Protein AF-0000000065873513 (afdb_homodimer)

Radius of gyration: 21.03 Å; Cα contacts (8 Å, |Δi|>4): 423; chains: 2; bounding box: 32×59×44 Å

Secondary structure (DSSP, 8-state):
--HHHHHHHHHHHHHH---TT-GGGS--EEEEEEE-TTSTT-SEEEEEEEEPPEEEEEEE-TTSSS-EEEEEEE--EEEEEEE--SS-S--HHHHHHHHHHHHHHH-/--HHHHHHHHHHHHHH---TT-GGGSS-EEEEEEE-TTSTT-SEEEEEEEEPPEEEEEEE-TTSSS-EEEEEEE--EEEEEEE--SS-S--HHHHHHHHHHHHHHH-

Structure (mmCIF, N/CA/C/O backbone):
data_AF-0000000065873513-model_v1
#
loop_
_entity.id
_entity.type
_entity.pdbx_description
1 polymer 'Early E3A 12.5 kDa protein'
#
loop_
_atom_site.group_PDB
_atom_site.id
_atom_site.type_symbol
_atom_site.label_atom_id
_atom_site.label_alt_id
_atom_site.label_comp_id
_atom_site.label_asym_id
_atom_site.label_entity_id
_atom_site.label_seq_id
_atom_site.pdbx_PDB_ins_code
_atom_site.Cartn_x
_atom_site.Cartn_y
_atom_site.Cartn_z
_atom_site.occupancy
_atom_site.B_iso_or_equiv
_atom_site.auth_seq_id
_atom_site.auth_comp_id
_atom_site.auth_asym_id
_atom_site.auth_atom_id
_atom_site.pdbx_PDB_model_num
ATOM 1 N N . MET A 1 1 ? -4.727 -29.188 -2.807 1 49.41 1 MET A N 1
ATOM 2 C CA . MET A 1 1 ? -3.385 -29.203 -2.229 1 49.41 1 MET A CA 1
ATOM 3 C C . MET A 1 1 ? -3.443 -29.016 -0.715 1 49.41 1 MET A C 1
ATOM 5 O O . MET A 1 1 ? -4.266 -28.25 -0.211 1 49.41 1 MET A O 1
ATOM 9 N N . LEU A 1 2 ? -2.867 -29.875 -0.042 1 56.22 2 LEU A N 1
ATOM 10 C CA . LEU A 1 2 ? -2.904 -29.906 1.416 1 56.22 2 LEU A CA 1
ATOM 11 C C . LEU A 1 2 ? -2.174 -28.703 2.004 1 56.22 2 LEU A C 1
ATOM 13 O O . LEU A 1 2 ? -1.252 -28.172 1.385 1 56.22 2 LEU A O 1
ATOM 17 N N . SER A 1 3 ? -2.779 -28.016 2.912 1 62.91 3 SER A N 1
ATOM 18 C CA . SER A 1 3 ? -2.219 -26.969 3.76 1 62.91 3 SER A CA 1
ATOM 19 C C . SER A 1 3 ? -0.732 -27.203 4.012 1 62.91 3 SER A C 1
ATOM 21 O O . SER A 1 3 ? 0.062 -26.266 3.975 1 62.91 3 SER A O 1
ATOM 23 N N . GLY A 1 4 ? -0.371 -28.453 3.955 1 76.69 4 GLY A N 1
ATOM 24 C CA . GLY A 1 4 ? 1.004 -28.797 4.289 1 76.69 4 GLY A CA 1
ATOM 25 C C . GLY A 1 4 ? 1.983 -28.484 3.174 1 76.69 4 GLY A C 1
ATOM 26 O O . GLY A 1 4 ? 3.113 -28.062 3.432 1 76.69 4 GLY A O 1
ATOM 27 N N . GLU A 1 5 ? 1.555 -28.625 1.938 1 81.06 5 GLU A N 1
ATOM 28 C CA . GLU A 1 5 ? 2.453 -28.391 0.812 1 81.06 5 GLU A CA 1
ATOM 29 C C . GLU A 1 5 ? 2.75 -26.906 0.645 1 81.06 5 GLU A C 1
ATOM 31 O O . GLU A 1 5 ? 3.885 -26.516 0.355 1 81.06 5 GLU A O 1
ATOM 36 N N . ALA A 1 6 ? 1.767 -26.125 0.807 1 85.88 6 ALA A N 1
ATOM 37 C CA . ALA A 1 6 ? 1.966 -24.688 0.727 1 85.88 6 ALA A CA 1
ATOM 38 C C . ALA A 1 6 ? 2.967 -24.203 1.776 1 85.88 6 ALA A C 1
ATOM 40 O O . ALA A 1 6 ? 3.83 -23.375 1.487 1 85.88 6 ALA A O 1
ATOM 41 N N . GLU A 1 7 ? 2.846 -24.828 2.879 1 88.06 7 GLU A N 1
ATOM 42 C CA . GLU A 1 7 ? 3.746 -24.453 3.963 1 88.06 7 GLU A CA 1
ATOM 43 C C . GLU A 1 7 ? 5.18 -24.875 3.662 1 88.06 7 GLU A C 1
ATOM 45 O O . GLU A 1 7 ? 6.129 -24.156 3.977 1 88.06 7 GLU A O 1
ATOM 50 N N . GLN A 1 8 ? 5.273 -26.016 3.166 1 87.88 8 GLN A N 1
ATOM 51 C CA . GLN A 1 8 ? 6.605 -26.469 2.801 1 87.88 8 GLN A CA 1
ATOM 52 C C . GLN A 1 8 ? 7.246 -25.547 1.767 1 87.88 8 GLN A C 1
ATOM 54 O O . GLN A 1 8 ? 8.438 -25.266 1.844 1 87.88 8 GLN A O 1
ATOM 59 N N . LEU A 1 9 ? 6.539 -25.094 0.841 1 88.56 9 LEU A N 1
ATOM 60 C CA . LEU A 1 9 ? 7.035 -24.172 -0.179 1 88.56 9 LEU A CA 1
ATOM 61 C C . LEU A 1 9 ? 7.445 -22.844 0.441 1 88.56 9 LEU A C 1
ATOM 63 O O . LEU A 1 9 ? 8.469 -22.266 0.064 1 88.56 9 LEU A O 1
ATOM 67 N N . ARG A 1 10 ? 6.66 -22.406 1.336 1 91.81 10 ARG A N 1
ATOM 68 C CA . ARG A 1 10 ? 6.969 -21.172 2.057 1 91.81 10 ARG A CA 1
ATOM 69 C C . ARG A 1 10 ? 8.289 -21.297 2.807 1 91.81 10 ARG A C 1
ATOM 71 O O . ARG A 1 10 ? 9.125 -20.391 2.746 1 91.81 10 ARG A O 1
ATOM 78 N N . LEU A 1 11 ? 8.469 -22.453 3.416 1 91.75 11 LEU A N 1
ATOM 79 C CA . LEU A 1 11 ? 9.688 -22.688 4.184 1 91.75 11 LEU A CA 1
ATOM 80 C C . LEU A 1 11 ? 10.898 -22.781 3.264 1 91.75 11 LEU A C 1
ATOM 82 O O . LEU A 1 11 ? 11.969 -22.266 3.59 1 91.75 11 LEU A O 1
ATOM 86 N N . LYS A 1 12 ? 10.719 -23.438 2.246 1 92.19 12 LYS A N 1
ATOM 87 C CA . LYS A 1 12 ? 11.812 -23.547 1.28 1 92.19 12 LYS A CA 1
ATOM 88 C C . LYS A 1 12 ? 12.227 -22.172 0.771 1 92.19 12 LYS A C 1
ATOM 90 O O . LYS A 1 12 ? 13.414 -21.891 0.616 1 92.19 12 LYS A O 1
ATOM 95 N N . HIS A 1 13 ? 11.242 -21.344 0.451 1 94.25 13 HIS A N 1
ATOM 96 C CA . HIS A 1 13 ? 11.547 -19.984 0.043 1 94.25 13 HIS A CA 1
ATOM 97 C C . HIS A 1 13 ? 12.328 -19.234 1.129 1 94.25 13 HIS A C 1
ATOM 99 O O . HIS A 1 13 ? 13.312 -18.562 0.841 1 94.25 13 HIS A O 1
ATOM 105 N N . LEU A 1 14 ? 11.891 -19.375 2.33 1 94 14 LEU A N 1
ATOM 106 C CA . LEU A 1 14 ? 12.508 -18.688 3.461 1 94 14 LEU A CA 1
ATOM 107 C C . LEU A 1 14 ? 13.992 -19.031 3.547 1 94 14 LEU A C 1
ATOM 109 O O . LEU A 1 14 ? 14.812 -18.172 3.887 1 94 14 LEU A O 1
ATOM 113 N N . VAL A 1 15 ? 14.383 -20.188 3.238 1 93.56 15 VAL A N 1
ATOM 114 C CA . VAL A 1 15 ? 15.75 -20.672 3.365 1 93.56 15 VAL A CA 1
ATOM 115 C C . VAL A 1 15 ? 16.672 -19.875 2.434 1 93.56 15 VAL A C 1
ATOM 117 O O . VAL A 1 15 ? 17.797 -19.562 2.791 1 93.56 15 VAL A O 1
ATOM 120 N N . HIS A 1 16 ? 16.141 -19.438 1.322 1 94.31 16 HIS A N 1
ATOM 121 C CA . HIS A 1 16 ? 17.062 -18.875 0.349 1 94.31 16 HIS A CA 1
ATOM 122 C C . HIS A 1 16 ? 16.781 -17.391 0.134 1 94.31 16 HIS A C 1
ATOM 124 O O . HIS A 1 16 ? 17.562 -16.688 -0.523 1 94.31 16 HIS A O 1
ATOM 130 N N . CYS A 1 17 ? 15.742 -16.922 0.653 1 95.62 17 CYS A N 1
ATOM 131 C CA . CYS A 1 17 ? 15.375 -15.539 0.378 1 95.62 17 CYS A CA 1
ATOM 132 C C . CYS A 1 17 ? 16.266 -14.578 1.144 1 95.62 17 CYS A C 1
ATOM 134 O O . CYS A 1 17 ? 16.5 -14.758 2.34 1 95.62 17 CYS A O 1
ATOM 136 N N . ARG A 1 18 ? 16.703 -13.461 0.466 1 93.19 18 ARG A N 1
ATOM 137 C CA . ARG A 1 18 ? 17.578 -12.469 1.089 1 93.19 18 ARG A CA 1
ATOM 138 C C . ARG A 1 18 ? 16.906 -11.094 1.132 1 93.19 18 ARG A C 1
ATOM 140 O O . ARG A 1 18 ? 17.562 -10.086 1.415 1 93.19 18 ARG A O 1
ATOM 147 N N . ARG A 1 19 ? 15.648 -11.109 0.839 1 90.88 19 ARG A N 1
ATOM 148 C CA . ARG A 1 19 ? 14.953 -9.828 0.822 1 90.88 19 ARG A CA 1
ATOM 149 C C . ARG A 1 19 ? 14.672 -9.336 2.238 1 90.88 19 ARG A C 1
ATOM 151 O O . ARG A 1 19 ? 14.445 -10.141 3.146 1 90.88 19 ARG A O 1
ATOM 158 N N . HIS A 1 20 ? 14.625 -8 2.393 1 87.81 20 HIS A N 1
ATOM 159 C CA . HIS A 1 20 ? 14.438 -7.363 3.693 1 87.81 20 HIS A CA 1
ATOM 160 C C . HIS A 1 20 ? 13.055 -7.664 4.262 1 87.81 20 HIS A C 1
ATOM 162 O O . HIS A 1 20 ? 12.922 -7.953 5.453 1 87.81 20 HIS A O 1
ATOM 168 N N . LYS A 1 21 ? 12.047 -7.605 3.383 1 90.69 21 LYS A N 1
ATOM 169 C CA . LYS A 1 21 ? 10.68 -7.891 3.809 1 90.69 21 LYS A CA 1
ATOM 170 C C . LYS A 1 21 ? 10.164 -9.18 3.174 1 90.69 21 LYS A C 1
ATOM 172 O O . LYS A 1 21 ? 9.312 -9.148 2.283 1 90.69 21 LYS A O 1
ATOM 177 N N . CYS A 1 22 ? 10.68 -10.234 3.701 1 95.38 22 CYS A N 1
ATOM 178 C CA . CYS A 1 22 ? 10.258 -11.539 3.205 1 95.38 22 CYS A CA 1
ATOM 179 C C . CYS A 1 22 ? 8.883 -11.906 3.736 1 95.38 22 CYS A C 1
ATOM 181 O O . CYS A 1 22 ? 8.664 -11.938 4.949 1 95.38 22 CYS A O 1
ATOM 183 N N . PHE A 1 23 ? 8.008 -12.289 2.805 1 94.5 23 PHE A N 1
ATOM 184 C CA . PHE A 1 23 ? 6.637 -12.555 3.23 1 94.5 23 PHE A CA 1
ATOM 185 C C . PHE A 1 23 ? 6.574 -13.789 4.121 1 94.5 23 PHE A C 1
ATOM 187 O O . PHE A 1 23 ? 5.641 -13.953 4.906 1 94.5 23 PHE A O 1
ATOM 194 N N . ALA A 1 24 ? 7.551 -14.656 3.965 1 93.62 24 ALA A N 1
ATOM 195 C CA . ALA A 1 24 ? 7.535 -15.914 4.711 1 93.62 24 ALA A CA 1
ATOM 196 C C . ALA A 1 24 ? 7.824 -15.68 6.191 1 93.62 24 ALA A C 1
ATOM 198 O O . ALA A 1 24 ? 7.582 -16.547 7.023 1 93.62 24 ALA A O 1
ATOM 199 N N . ARG A 1 25 ? 8.367 -14.5 6.469 1 89.69 25 ARG A N 1
ATOM 200 C CA . ARG A 1 25 ? 8.656 -14.141 7.855 1 89.69 25 ARG A CA 1
ATOM 201 C C . ARG A 1 25 ? 7.48 -13.398 8.484 1 89.69 25 ARG A C 1
ATOM 203 O O . ARG A 1 25 ? 7.449 -13.188 9.703 1 89.69 25 ARG A O 1
ATOM 210 N N . ASP A 1 26 ? 6.547 -12.977 7.648 1 81.69 26 ASP A N 1
ATOM 211 C CA . ASP A 1 26 ? 5.449 -12.117 8.094 1 81.69 26 ASP A CA 1
ATOM 212 C C . ASP A 1 26 ? 4.262 -12.953 8.57 1 81.69 26 ASP A C 1
ATOM 214 O O . ASP A 1 26 ? 4.195 -14.156 8.305 1 81.69 26 ASP A O 1
ATOM 218 N N . SER A 1 27 ? 3.357 -12.336 9.289 1 77.5 27 SER A N 1
ATOM 219 C CA . SER A 1 27 ? 2.201 -12.992 9.883 1 77.5 27 SER A CA 1
ATOM 220 C C . SER A 1 27 ? 1.047 -13.094 8.898 1 77.5 27 SER A C 1
ATOM 222 O O . SER A 1 27 ? -0.062 -13.492 9.266 1 77.5 27 SER A O 1
ATOM 224 N N . GLY A 1 28 ? 1.239 -12.898 7.742 1 87.25 28 GLY A N 1
ATOM 225 C CA . GLY A 1 28 ? 0.158 -12.961 6.77 1 87.25 28 GLY A CA 1
ATOM 226 C C . GLY A 1 28 ? -0.291 -14.375 6.461 1 87.25 28 GLY A C 1
ATOM 227 O O . GLY A 1 28 ? 0.422 -15.336 6.758 1 87.25 28 GLY A O 1
ATOM 228 N N . GLU A 1 29 ? -1.514 -14.523 6.027 1 92.19 29 GLU A N 1
ATOM 229 C CA . GLU A 1 29 ? -2.055 -15.82 5.637 1 92.19 29 GLU A CA 1
ATOM 230 C C . GLU A 1 29 ? -1.633 -16.188 4.219 1 92.19 29 GLU A C 1
ATOM 232 O O . GLU A 1 29 ? -1.917 -15.461 3.27 1 92.19 29 GLU A O 1
ATOM 237 N N . PHE A 1 30 ? -0.944 -17.328 4.16 1 94 30 PHE A N 1
ATOM 238 C CA . PHE A 1 30 ? -0.441 -17.828 2.883 1 94 30 PHE A CA 1
ATOM 239 C C . PHE A 1 30 ? -1.196 -19.078 2.447 1 94 30 PHE A C 1
ATOM 241 O O . PHE A 1 30 ? -1.404 -19.984 3.246 1 94 30 PHE A O 1
ATOM 248 N N . CYS A 1 31 ? -1.6 -19.062 1.118 1 92.56 31 CYS A N 1
ATOM 249 C CA . CYS A 1 31 ? -2.312 -20.25 0.646 1 92.56 31 CYS A CA 1
ATOM 250 C C . CYS A 1 31 ? -1.98 -20.531 -0.813 1 92.56 31 CYS A C 1
ATOM 252 O O . CYS A 1 31 ? -1.603 -19.641 -1.56 1 92.56 31 CYS A O 1
ATOM 254 N N . TYR A 1 32 ? -1.974 -21.797 -1.067 1 92.31 32 TYR A N 1
ATOM 255 C CA . TYR A 1 32 ? -1.923 -22.281 -2.441 1 92.31 32 TYR A CA 1
ATOM 256 C C . TYR A 1 32 ? -3.316 -22.625 -2.947 1 92.31 32 TYR A C 1
ATO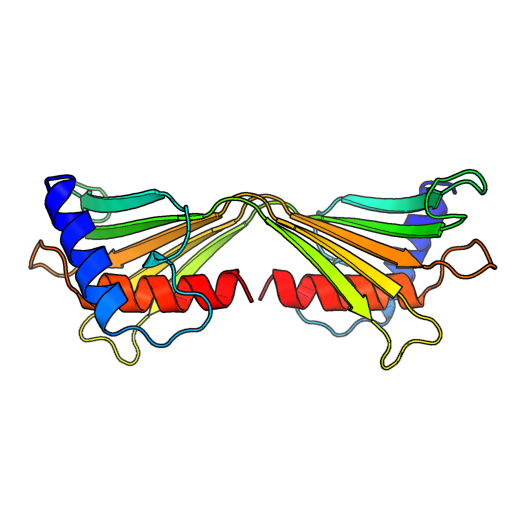M 258 O O . TYR A 1 32 ? -4.16 -23.109 -2.184 1 92.31 32 TYR A O 1
ATOM 266 N N . PHE A 1 33 ? -3.531 -22.328 -4.254 1 91.06 33 PHE A N 1
ATOM 267 C CA . PHE A 1 33 ? -4.836 -22.672 -4.812 1 91.06 33 PHE A CA 1
ATOM 268 C C . PHE A 1 33 ? -4.695 -23.203 -6.234 1 91.06 33 PHE A C 1
ATOM 270 O O . PHE A 1 33 ? -3.682 -22.969 -6.895 1 91.06 33 PHE A O 1
ATOM 277 N N . GLU A 1 34 ? -5.664 -23.953 -6.648 1 89.25 34 GLU A N 1
ATOM 278 C CA . GLU A 1 34 ? -5.828 -24.438 -8.016 1 89.25 34 GLU A CA 1
ATOM 279 C C . GLU A 1 34 ? -7.238 -24.172 -8.531 1 89.25 34 GLU A C 1
ATOM 281 O O . GLU A 1 34 ? -8.211 -24.312 -7.785 1 89.25 34 GLU A O 1
ATOM 286 N N . LEU A 1 35 ? -7.184 -23.625 -9.656 1 82.94 35 LEU A N 1
ATOM 287 C CA . LEU A 1 35 ? -8.477 -23.438 -10.312 1 82.94 35 LEU A CA 1
ATOM 288 C C . LEU A 1 35 ? -8.773 -24.594 -11.266 1 82.94 35 LEU A C 1
ATOM 290 O O . LEU A 1 35 ? -7.902 -25.016 -12.023 1 82.94 35 LEU A O 1
ATOM 294 N N . PRO A 1 36 ? -9.969 -25.047 -11.062 1 77.69 36 PRO A N 1
ATOM 295 C CA . PRO A 1 36 ? -10.32 -26.203 -11.891 1 77.69 36 PRO A CA 1
ATOM 296 C C . PRO A 1 36 ? -10.336 -25.875 -13.383 1 77.69 36 PRO A C 1
ATOM 298 O O . PRO A 1 36 ? -10.32 -24.703 -13.766 1 77.69 36 PRO A O 1
ATOM 301 N N . GLU A 1 37 ? -10.258 -26.922 -14.125 1 75.38 37 GLU A N 1
ATOM 302 C CA . GLU A 1 37 ? -10.211 -26.812 -15.578 1 75.38 37 GLU A CA 1
ATOM 303 C C . GLU A 1 37 ? -11.406 -26.031 -16.125 1 75.38 37 GLU A C 1
ATOM 305 O O . GLU A 1 37 ? -11.289 -25.344 -17.125 1 75.38 37 GLU A O 1
ATOM 310 N N . ASP A 1 38 ? -12.453 -26.125 -15.531 1 75.5 38 ASP A N 1
ATOM 311 C CA . ASP A 1 38 ? -13.672 -25.516 -16.047 1 75.5 38 ASP A CA 1
ATOM 312 C C . ASP A 1 38 ? -13.805 -24.078 -15.578 1 75.5 38 ASP A C 1
ATOM 314 O O . ASP A 1 38 ? -14.805 -23.406 -15.859 1 75.5 38 ASP A O 1
ATOM 318 N N . HIS A 1 39 ? -12.75 -23.688 -14.992 1 69.88 39 HIS A N 1
ATOM 319 C CA . HIS A 1 39 ? -12.789 -22.297 -14.555 1 69.88 39 HIS A CA 1
ATOM 320 C C . HIS A 1 39 ? -12.773 -21.344 -15.742 1 69.88 39 HIS A C 1
ATOM 322 O O . HIS A 1 39 ? -12.164 -21.641 -16.766 1 69.88 39 HIS A O 1
ATOM 328 N N . ILE A 1 40 ? -13.477 -20.266 -15.664 1 69.75 40 ILE A N 1
ATOM 329 C CA . ILE A 1 40 ? -13.672 -19.312 -16.75 1 69.75 40 ILE A CA 1
ATOM 330 C C . ILE A 1 40 ? -12.312 -18.875 -17.312 1 69.75 40 ILE A C 1
ATOM 332 O O . ILE A 1 40 ? -12.18 -18.609 -18.5 1 69.75 40 ILE A O 1
ATOM 336 N N . GLU A 1 41 ? -11.367 -18.812 -16.438 1 67.31 41 GLU A N 1
ATOM 337 C CA . GLU A 1 41 ? -10.047 -18.359 -16.875 1 67.31 41 GLU A CA 1
ATOM 338 C C . GLU A 1 41 ? -9.148 -19.547 -17.219 1 67.31 41 GLU A C 1
ATOM 340 O O . GLU A 1 41 ? -7.992 -19.359 -17.594 1 67.31 41 GLU A O 1
ATOM 345 N N . GLY A 1 42 ? -9.719 -20.719 -17.25 1 68.88 42 GLY A N 1
ATOM 346 C CA . GLY A 1 42 ? -8.961 -21.938 -17.5 1 68.88 42 GLY A CA 1
ATOM 347 C C . GLY A 1 42 ? -8.234 -22.453 -16.266 1 68.88 42 GLY A C 1
ATOM 348 O O . GLY A 1 42 ? -8.359 -21.875 -15.188 1 68.88 42 GLY A O 1
ATOM 349 N N . PRO A 1 43 ? -7.727 -23.562 -16.453 1 77.69 43 PRO A N 1
ATOM 350 C CA . PRO A 1 43 ? -6.961 -24.078 -15.32 1 77.69 43 PRO A CA 1
ATOM 351 C C . PRO A 1 43 ? -5.844 -23.141 -14.883 1 77.69 43 PRO A C 1
ATOM 353 O O . PRO A 1 43 ? -5.176 -22.531 -15.727 1 77.69 43 PRO A O 1
ATOM 356 N N . ALA A 1 44 ? -5.832 -22.781 -13.727 1 88.19 44 ALA A N 1
ATOM 357 C CA . ALA A 1 44 ? -4.805 -21.906 -13.156 1 88.19 44 ALA A CA 1
ATOM 358 C C . ALA A 1 44 ? -4.453 -22.328 -11.734 1 88.19 44 ALA A C 1
ATOM 360 O O . ALA A 1 44 ? -5.164 -23.125 -11.125 1 88.19 44 ALA A O 1
ATOM 361 N N . HIS A 1 45 ? -3.307 -22.047 -11.43 1 90.88 45 HIS A N 1
ATOM 362 C CA . HIS A 1 45 ? -2.875 -22.234 -10.047 1 90.88 45 HIS A CA 1
ATOM 363 C C . HIS A 1 45 ? -2.043 -21.062 -9.562 1 90.88 45 HIS A C 1
ATOM 365 O O . HIS A 1 45 ? -1.588 -20.234 -10.367 1 90.88 45 HIS A O 1
ATOM 371 N N . GLY A 1 46 ? -1.993 -20.953 -8.25 1 93.5 46 GLY A N 1
ATOM 372 C CA . GLY A 1 46 ? -1.274 -19.797 -7.754 1 93.5 46 GLY A CA 1
ATOM 373 C C . GLY A 1 46 ? -1.17 -19.766 -6.242 1 93.5 46 GLY A C 1
ATOM 374 O O . GLY A 1 46 ? -1.504 -20.734 -5.57 1 93.5 46 GLY A O 1
ATOM 375 N N . VAL A 1 47 ? -0.544 -18.719 -5.848 1 93.62 47 VAL A N 1
ATOM 376 C CA . VAL A 1 47 ? -0.4 -18.469 -4.414 1 93.62 47 VAL A CA 1
ATOM 377 C C . VAL A 1 47 ? -1.008 -17.125 -4.059 1 93.62 47 VAL A C 1
ATOM 379 O O . VAL A 1 47 ? -1.058 -16.219 -4.891 1 93.62 47 VAL A O 1
ATOM 382 N N . ARG A 1 48 ? -1.511 -17.078 -2.783 1 94.81 48 ARG A N 1
ATOM 383 C CA . ARG A 1 48 ? -2.154 -15.883 -2.26 1 94.81 48 ARG A CA 1
ATOM 384 C C . ARG A 1 48 ? -1.647 -15.555 -0.86 1 94.81 48 ARG A C 1
ATOM 386 O O . ARG A 1 48 ? -1.475 -16.453 -0.031 1 94.81 48 ARG A O 1
ATOM 393 N N . LEU A 1 49 ? -1.36 -14.32 -0.711 1 95.56 49 LEU A N 1
ATOM 394 C CA . LEU A 1 49 ? -0.963 -13.812 0.598 1 95.56 49 LEU A CA 1
ATOM 395 C C . LEU A 1 49 ? -1.911 -12.711 1.066 1 95.56 49 LEU A C 1
ATOM 397 O O . LEU A 1 49 ? -2.148 -11.742 0.345 1 95.56 49 LEU A O 1
ATOM 401 N N . THR A 1 50 ? -2.52 -12.883 2.227 1 95.81 50 THR A N 1
ATOM 402 C CA . THR A 1 50 ? -3.252 -11.805 2.879 1 95.81 50 THR A CA 1
ATOM 403 C C . THR A 1 50 ? -2.387 -11.125 3.941 1 95.81 50 THR A C 1
ATOM 405 O O . THR A 1 50 ? -2.156 -11.695 5.012 1 95.81 50 THR A O 1
ATOM 408 N N . ALA A 1 51 ? -1.854 -10.008 3.559 1 93.5 51 ALA A N 1
ATOM 409 C CA . ALA A 1 51 ? -1.023 -9.242 4.484 1 93.5 51 ALA A CA 1
ATOM 410 C C . ALA A 1 51 ? -1.881 -8.367 5.395 1 93.5 51 ALA A C 1
ATOM 412 O O . ALA A 1 51 ? -2.838 -7.734 4.938 1 93.5 51 ALA A O 1
ATOM 413 N N . GLN A 1 52 ? -1.569 -8.32 6.621 1 90.5 52 GLN A N 1
ATOM 414 C CA . GLN A 1 52 ? -2.287 -7.484 7.574 1 90.5 52 GLN A CA 1
ATOM 415 C C . GLN A 1 52 ? -1.948 -6.008 7.379 1 90.5 52 GLN A C 1
ATOM 417 O O . GLN A 1 52 ? -0.898 -5.676 6.824 1 90.5 52 GLN A O 1
ATOM 422 N N . GLY A 1 53 ? -2.93 -5.25 7.777 1 90.69 53 GLY A N 1
ATOM 423 C CA . GLY A 1 53 ? -2.639 -3.826 7.758 1 90.69 53 GLY A CA 1
ATOM 424 C C . GLY A 1 53 ? -1.477 -3.443 8.656 1 90.69 53 GLY A C 1
ATOM 425 O O . GLY A 1 53 ? -1.067 -4.223 9.516 1 90.69 53 GLY A O 1
ATOM 426 N N . GLU A 1 54 ? -0.927 -2.287 8.336 1 89.56 54 GLU A N 1
ATOM 427 C CA . GLU A 1 54 ? 0.219 -1.808 9.102 1 89.56 54 GLU A CA 1
ATOM 428 C C . GLU A 1 54 ? 0.172 -0.292 9.273 1 89.56 54 GLU A C 1
ATOM 430 O O . GLU A 1 54 ? -0.137 0.437 8.328 1 89.56 54 GLU A O 1
ATOM 435 N N . LEU A 1 55 ? 0.449 0.126 10.523 1 93.12 55 LEU A N 1
ATOM 436 C CA . LEU A 1 55 ? 0.647 1.545 10.797 1 93.12 55 LEU A CA 1
ATOM 437 C C . LEU A 1 55 ? 2.131 1.901 10.773 1 93.12 55 LEU A C 1
ATOM 439 O O . LEU A 1 55 ? 2.93 1.293 11.492 1 93.12 55 LEU A O 1
ATOM 443 N N . ALA A 1 56 ? 2.449 2.715 9.852 1 91.06 56 ALA A N 1
ATOM 444 C CA . ALA A 1 56 ? 3.824 3.197 9.773 1 91.06 56 ALA A CA 1
ATOM 445 C C . ALA A 1 56 ? 3.896 4.695 10.055 1 91.06 56 ALA A C 1
ATOM 447 O O . ALA A 1 56 ? 2.998 5.449 9.664 1 91.06 56 ALA A O 1
ATOM 448 N N . ARG A 1 57 ? 4.945 5.176 10.82 1 93.5 57 ARG A N 1
ATOM 449 C CA . ARG A 1 57 ? 5.188 6.59 11.094 1 93.5 57 ARG A CA 1
ATOM 450 C C . ARG A 1 57 ? 6.602 6.988 10.688 1 93.5 57 ARG A C 1
ATOM 452 O O . ARG A 1 57 ? 7.531 6.188 10.789 1 93.5 57 ARG A O 1
ATOM 459 N N . SER A 1 58 ? 6.703 8.062 10.102 1 92.19 58 SER A N 1
ATOM 460 C CA . SER A 1 58 ? 8.016 8.578 9.75 1 92.19 58 SER A CA 1
ATOM 461 C C . SER A 1 58 ? 8.078 10.094 9.898 1 92.19 58 SER A C 1
ATOM 463 O O . SER A 1 58 ? 7.039 10.75 10.008 1 92.19 58 SER A O 1
ATOM 465 N N . LEU A 1 59 ? 9.328 10.617 10.016 1 93.69 59 LEU A N 1
ATOM 466 C CA . LEU A 1 59 ? 9.562 12.055 10.133 1 93.69 59 LEU A CA 1
ATOM 467 C C . LEU A 1 59 ? 10.203 12.602 8.867 1 93.69 59 LEU A C 1
ATOM 469 O O . LEU A 1 59 ? 11.156 12.023 8.344 1 93.69 59 LEU A O 1
ATOM 473 N N . ILE A 1 60 ? 9.641 13.656 8.352 1 92.12 60 ILE A N 1
ATOM 474 C CA . ILE A 1 60 ? 10.234 14.367 7.23 1 92.12 60 ILE A CA 1
ATOM 475 C C . ILE A 1 60 ? 11.008 15.586 7.738 1 92.12 60 ILE A C 1
ATOM 477 O O . ILE A 1 60 ? 10.422 16.5 8.32 1 92.12 60 ILE A O 1
ATOM 481 N N . ARG A 1 61 ? 12.25 15.594 7.418 1 90.56 61 ARG A N 1
ATOM 482 C CA . ARG A 1 61 ? 13.086 16.703 7.871 1 90.56 61 ARG A CA 1
ATOM 483 C C . ARG A 1 61 ? 13.75 17.406 6.691 1 90.56 61 ARG A C 1
ATOM 485 O O . ARG A 1 61 ? 14.219 18.531 6.816 1 90.56 61 ARG A O 1
ATOM 492 N N . GLU A 1 62 ? 13.766 16.641 5.578 1 84.19 62 GLU A N 1
ATOM 493 C CA . GLU A 1 62 ? 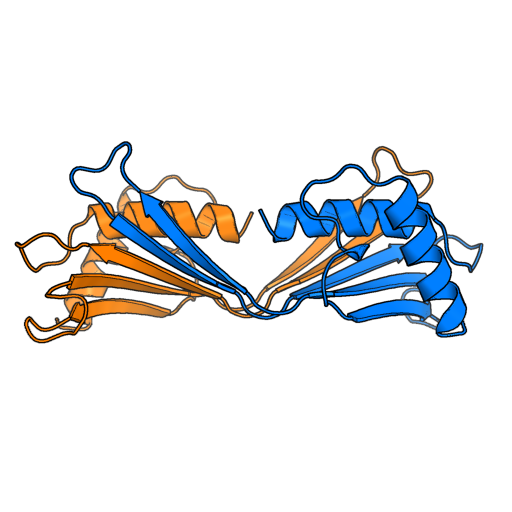14.477 17.172 4.422 1 84.19 62 GLU A CA 1
ATOM 494 C C . GLU A 1 62 ? 13.523 17.922 3.484 1 84.19 62 GLU A C 1
ATOM 496 O O . GLU A 1 62 ? 12.391 17.484 3.277 1 84.19 62 GLU A O 1
ATOM 501 N N . PHE A 1 63 ? 13.938 19.031 2.926 1 81.31 63 PHE A N 1
ATOM 502 C CA . PHE A 1 63 ? 13.219 19.812 1.927 1 81.31 63 PHE A CA 1
ATOM 503 C C . PHE A 1 63 ? 11.906 20.344 2.492 1 81.31 63 PHE A C 1
ATOM 505 O O . PHE A 1 63 ? 10.891 20.359 1.798 1 81.31 63 PHE A O 1
ATOM 512 N N . THR A 1 64 ? 11.836 20.438 3.729 1 87.12 64 THR A N 1
ATOM 513 C CA . THR A 1 64 ? 10.688 21.062 4.367 1 87.12 64 THR A CA 1
ATOM 514 C C . THR A 1 64 ? 11.133 22.188 5.305 1 87.12 64 THR A C 1
ATOM 516 O O . THR A 1 64 ? 12.242 22.156 5.836 1 87.12 64 THR A O 1
ATOM 519 N N . GLN A 1 65 ? 10.32 23.188 5.465 1 85 65 GLN A N 1
ATOM 520 C CA . GLN A 1 65 ? 10.617 24.344 6.312 1 85 65 GLN A CA 1
ATOM 521 C C . GLN A 1 65 ? 10.547 23.969 7.793 1 85 65 GLN A C 1
ATOM 523 O O . GLN A 1 65 ? 11.156 24.625 8.633 1 85 65 GLN A O 1
ATOM 528 N N . ARG A 1 66 ? 9.875 22.953 8.117 1 87.69 66 ARG A N 1
ATOM 529 C CA . ARG A 1 66 ? 9.688 22.438 9.469 1 87.69 66 ARG A CA 1
ATOM 530 C C . ARG A 1 66 ? 9.508 20.922 9.469 1 87.69 66 ARG A C 1
ATOM 532 O O . ARG A 1 66 ? 9.062 20.344 8.469 1 87.69 66 ARG A O 1
ATOM 539 N N . PRO A 1 67 ? 9.82 20.344 10.57 1 89.75 67 PRO A N 1
ATOM 540 C CA . PRO A 1 67 ? 9.617 18.891 10.609 1 89.75 67 PRO A CA 1
ATOM 541 C C . PRO A 1 67 ? 8.148 18.5 10.5 1 89.75 67 PRO A C 1
ATOM 543 O O . PRO A 1 67 ? 7.277 19.172 11.047 1 89.75 67 PRO A O 1
ATOM 546 N N . LEU A 1 68 ? 7.957 17.469 9.742 1 94.44 68 LEU A N 1
ATOM 547 C CA . LEU A 1 68 ? 6.609 16.938 9.578 1 94.44 68 LEU A CA 1
ATOM 548 C C . LEU A 1 68 ? 6.551 15.469 9.977 1 94.44 68 LEU A C 1
ATOM 550 O O . LEU A 1 68 ? 7.477 14.711 9.68 1 94.44 68 LEU A O 1
ATOM 554 N N . LEU A 1 69 ? 5.477 15.117 10.68 1 94.56 69 LEU A N 1
ATOM 555 C CA . LEU A 1 69 ? 5.211 13.711 10.969 1 94.56 69 LEU A CA 1
ATOM 556 C C . LEU A 1 69 ? 4.25 13.117 9.945 1 94.56 69 LEU A C 1
ATOM 558 O O . LEU A 1 69 ? 3.215 13.711 9.641 1 94.56 69 LEU A O 1
ATOM 562 N N . VAL A 1 70 ? 4.715 11.984 9.422 1 95.44 70 VAL A N 1
ATOM 563 C CA . VAL A 1 70 ? 3.852 11.273 8.484 1 95.44 70 VAL A CA 1
ATOM 564 C C . VAL A 1 70 ? 3.387 9.961 9.109 1 95.44 70 VAL A C 1
ATOM 566 O O . VAL A 1 70 ? 4.195 9.203 9.648 1 95.44 70 VAL A O 1
ATOM 569 N N . GLU A 1 71 ? 2.086 9.773 9.086 1 95.38 71 GLU A N 1
ATOM 570 C CA . GLU A 1 71 ? 1.492 8.508 9.516 1 95.38 71 GLU A CA 1
ATOM 571 C C . GLU A 1 71 ? 0.76 7.828 8.359 1 95.38 71 GLU A C 1
ATOM 573 O O . GLU A 1 71 ? -0.057 8.453 7.684 1 95.38 71 GLU A O 1
ATOM 578 N N . ARG A 1 72 ? 1.092 6.582 8.156 1 94.56 72 ARG A N 1
ATOM 579 C CA . ARG A 1 72 ? 0.443 5.762 7.141 1 94.56 72 ARG A CA 1
ATOM 580 C C . ARG A 1 72 ? -0.24 4.551 7.766 1 94.56 72 ARG A C 1
ATOM 582 O O . ARG A 1 72 ? 0.423 3.686 8.344 1 94.56 72 ARG A O 1
ATOM 589 N N . ASP A 1 73 ? -1.535 4.539 7.656 1 95.19 73 ASP A N 1
ATOM 590 C CA . ASP A 1 73 ? -2.322 3.414 8.148 1 95.19 73 ASP A CA 1
ATOM 591 C C . ASP A 1 73 ? -2.9 2.6 6.992 1 95.19 73 ASP A C 1
ATOM 593 O O . ASP A 1 73 ? -3.977 2.918 6.48 1 95.19 73 ASP A O 1
ATOM 597 N N . ARG A 1 74 ? -2.184 1.553 6.629 1 92.25 74 ARG A N 1
ATOM 598 C CA . ARG A 1 74 ? -2.588 0.721 5.5 1 92.25 74 ARG A CA 1
ATOM 599 C C . ARG A 1 74 ? -3.521 -0.398 5.949 1 92.25 74 ARG A C 1
ATOM 601 O O . ARG A 1 74 ? -3.26 -1.065 6.953 1 92.25 74 ARG A O 1
ATOM 608 N N . GLY A 1 75 ? -4.562 -0.56 5.184 1 91 75 GLY A N 1
ATOM 609 C CA . GLY A 1 75 ? -5.402 -1.724 5.418 1 91 75 GLY A CA 1
ATOM 610 C C . GLY A 1 75 ? -4.797 -3.012 4.891 1 91 75 GLY A C 1
ATOM 611 O O . GLY A 1 75 ? -3.682 -3.01 4.367 1 91 75 GLY A O 1
ATOM 612 N N . PRO A 1 76 ? -5.484 -4.07 5.176 1 92.75 76 PRO A N 1
ATOM 613 C CA . PRO A 1 76 ? -4.984 -5.359 4.68 1 92.75 76 PRO A CA 1
ATOM 614 C C . PRO A 1 76 ? -4.852 -5.395 3.16 1 92.75 76 PRO A C 1
ATOM 616 O O . PRO A 1 76 ? -5.496 -4.605 2.461 1 92.75 76 PRO A O 1
ATOM 619 N N . CYS A 1 77 ? -4.008 -6.219 2.709 1 94.06 77 CYS A N 1
ATOM 620 C CA . CYS A 1 77 ? -3.764 -6.379 1.28 1 94.06 77 CYS A CA 1
ATOM 621 C C . CYS A 1 77 ? -3.723 -7.852 0.896 1 94.06 77 CYS A C 1
ATOM 623 O O . CYS A 1 77 ? -3.141 -8.672 1.612 1 94.06 77 CYS A O 1
ATOM 625 N N . VAL A 1 78 ? -4.367 -8.164 -0.187 1 96.31 78 VAL A N 1
ATOM 626 C CA . VAL A 1 78 ? -4.289 -9.516 -0.725 1 96.31 78 VAL A CA 1
ATOM 627 C C . VAL A 1 78 ? -3.43 -9.523 -1.987 1 96.31 78 VAL A C 1
ATOM 629 O O . VAL A 1 78 ? -3.73 -8.812 -2.953 1 96.31 78 VAL A O 1
ATOM 632 N N . LEU A 1 79 ? -2.361 -10.266 -1.949 1 96.31 79 LEU A N 1
ATOM 633 C CA . LEU A 1 79 ? -1.471 -10.445 -3.09 1 96.31 79 LEU A CA 1
ATOM 634 C C . LEU A 1 79 ? -1.62 -11.844 -3.682 1 96.31 79 LEU A C 1
ATOM 636 O O . LEU A 1 79 ? -1.523 -12.844 -2.961 1 96.31 79 LEU A O 1
ATOM 640 N N . THR A 1 80 ? -1.906 -11.867 -4.98 1 95.75 80 THR A N 1
ATOM 641 C CA . THR A 1 80 ? -2.084 -13.156 -5.641 1 95.75 80 THR A CA 1
ATOM 642 C C . THR A 1 80 ? -1.172 -13.266 -6.859 1 95.75 80 THR A C 1
ATOM 644 O O . THR A 1 80 ? -1.078 -12.336 -7.66 1 95.75 80 THR A O 1
ATOM 647 N N . VAL A 1 81 ? -0.472 -14.344 -6.945 1 95.12 81 VAL A N 1
ATOM 648 C CA . VAL A 1 81 ? 0.312 -14.68 -8.125 1 95.12 81 VAL A CA 1
ATOM 649 C C . VAL A 1 81 ? -0.267 -15.93 -8.789 1 95.12 81 VAL A C 1
ATOM 651 O O . VAL A 1 81 ? -0.377 -16.984 -8.156 1 95.12 81 VAL A O 1
ATOM 654 N N . ILE A 1 82 ? -0.6 -15.805 -10.031 1 93.56 82 ILE A N 1
ATOM 655 C CA . ILE A 1 82 ? -1.321 -16.875 -10.727 1 93.56 82 ILE A CA 1
ATOM 656 C C . ILE A 1 82 ? -0.483 -17.391 -11.891 1 93.56 82 ILE A C 1
ATOM 658 O O . ILE A 1 82 ? 0.065 -16.594 -12.664 1 93.56 82 ILE A O 1
ATOM 662 N N . CYS A 1 83 ? -0.401 -18.594 -11.984 1 93.12 83 CYS A N 1
ATOM 663 C CA . CYS A 1 83 ? 0.242 -19.312 -13.078 1 93.12 83 CYS A CA 1
ATOM 664 C C . CYS A 1 83 ? -0.782 -20.078 -13.906 1 93.12 83 CYS A C 1
ATOM 666 O O . CYS A 1 83 ? -1.646 -20.766 -13.352 1 93.12 83 CYS A O 1
ATOM 668 N N . ASN A 1 84 ? -0.632 -19.953 -15.211 1 88.31 84 ASN A N 1
ATOM 669 C CA . ASN A 1 84 ? -1.593 -20.609 -16.078 1 88.31 84 ASN A CA 1
ATOM 670 C C . ASN A 1 84 ? -0.945 -21.75 -16.859 1 88.31 84 ASN A C 1
ATOM 672 O O . ASN A 1 84 ? -1.48 -22.188 -17.891 1 88.31 84 ASN A O 1
ATOM 676 N N . CYS A 1 85 ? 0.106 -22.203 -16.406 1 86.94 85 CYS A N 1
ATOM 677 C CA . CYS A 1 85 ? 0.754 -23.297 -17.125 1 86.94 85 CYS A CA 1
ATOM 678 C C . CYS A 1 85 ? -0.028 -24.594 -16.953 1 86.94 85 CYS A C 1
ATOM 680 O O . CYS A 1 85 ? -0.866 -24.703 -16.062 1 86.94 85 CYS A O 1
ATOM 682 N N . PRO A 1 86 ? 0.179 -25.5 -17.859 1 82.94 86 PRO A N 1
ATOM 683 C CA . PRO A 1 86 ? -0.593 -26.734 -17.828 1 82.94 86 PRO A CA 1
ATOM 684 C C . PRO A 1 86 ? -0.127 -27.703 -16.734 1 82.94 86 PRO A C 1
ATOM 686 O O . PRO A 1 86 ? -0.768 -28.719 -16.5 1 82.94 86 PRO A O 1
ATOM 689 N N . ASN A 1 87 ? 0.964 -27.516 -16.125 1 82.94 87 ASN A N 1
ATOM 690 C CA . ASN A 1 87 ? 1.496 -28.375 -15.07 1 82.94 87 ASN A CA 1
ATOM 691 C C . ASN A 1 87 ? 1.07 -27.891 -13.68 1 82.94 87 ASN A C 1
ATOM 693 O O . ASN A 1 87 ? 1.781 -27.125 -13.039 1 82.94 87 ASN A O 1
ATOM 697 N N . LEU A 1 88 ? -0.095 -28.469 -13.234 1 78 88 LEU A N 1
ATOM 698 C CA . LEU A 1 88 ? -0.583 -28.078 -11.914 1 78 88 LEU A CA 1
ATOM 699 C C . LEU A 1 88 ? 0.424 -28.453 -10.836 1 78 88 LEU A C 1
ATOM 701 O O . LEU A 1 88 ? 1.065 -29.5 -10.914 1 78 88 LEU A O 1
ATOM 705 N N . GLY A 1 89 ? 0.678 -27.578 -9.945 1 76.44 89 GLY A N 1
ATOM 706 C CA . GLY A 1 89 ? 1.599 -27.812 -8.844 1 76.44 89 GLY A CA 1
ATOM 707 C C . GLY A 1 89 ? 2.205 -26.531 -8.289 1 76.44 89 GLY A C 1
ATOM 708 O O . GLY A 1 89 ? 2.051 -25.453 -8.875 1 76.44 89 GLY A O 1
ATOM 709 N N . LEU A 1 90 ? 2.75 -26.719 -7.176 1 77.81 90 LEU A N 1
ATOM 710 C CA . LEU A 1 90 ? 3.391 -25.594 -6.504 1 77.81 90 LEU A CA 1
ATOM 711 C C . LEU A 1 90 ? 4.789 -25.359 -7.059 1 77.81 90 LEU A C 1
ATOM 713 O O . LEU A 1 90 ? 5.715 -26.125 -6.773 1 77.81 90 LEU A O 1
ATOM 717 N N . HIS A 1 91 ? 4.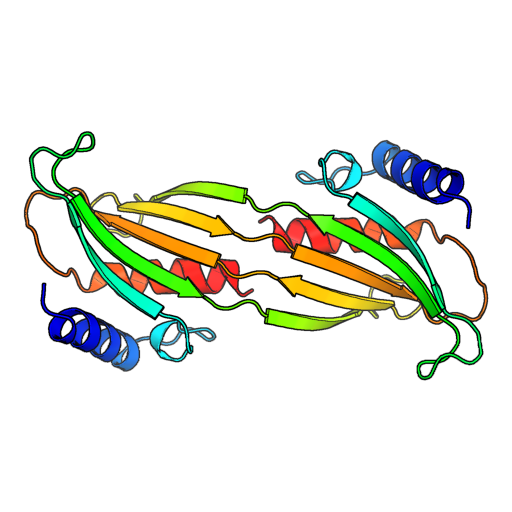82 -24.344 -7.902 1 86.5 91 HIS A N 1
ATOM 718 C CA . HIS A 1 91 ? 6.129 -23.953 -8.398 1 86.5 91 HIS A CA 1
ATOM 719 C C . HIS A 1 91 ? 6.875 -23.094 -7.383 1 86.5 91 HIS A C 1
ATOM 721 O O . HIS A 1 91 ? 6.312 -22.141 -6.836 1 86.5 91 HIS A O 1
ATOM 727 N N . GLN A 1 92 ? 8.102 -23.391 -7.141 1 82.94 92 GLN A N 1
ATOM 728 C CA . GLN A 1 92 ? 8.875 -22.688 -6.117 1 82.94 92 GLN A CA 1
ATOM 729 C C . GLN A 1 92 ? 9.047 -21.219 -6.461 1 82.94 92 GLN A C 1
ATOM 731 O O . GLN A 1 92 ? 9.086 -20.359 -5.57 1 82.94 92 GLN A O 1
ATOM 736 N N . ASP A 1 93 ? 9.07 -21 -7.789 1 90.88 93 ASP A N 1
ATOM 737 C CA . ASP A 1 93 ? 9.344 -19.609 -8.172 1 90.88 93 ASP A CA 1
ATOM 738 C C . ASP A 1 93 ? 8.141 -18.719 -7.875 1 90.88 93 ASP A C 1
ATOM 740 O O . ASP A 1 93 ? 8.266 -17.484 -7.855 1 90.88 93 ASP A O 1
ATOM 744 N N . LEU A 1 94 ? 6.918 -19.375 -7.613 1 93.12 94 LEU A N 1
ATOM 745 C CA . LEU A 1 94 ? 5.738 -18.578 -7.289 1 93.12 94 LEU A CA 1
ATOM 746 C C . LEU A 1 94 ? 5.934 -17.844 -5.969 1 93.12 94 LEU A C 1
ATOM 748 O O . LEU A 1 94 ? 5.555 -16.672 -5.848 1 93.12 94 LEU A O 1
ATOM 752 N N . CYS A 1 95 ? 6.605 -18.453 -5.039 1 93.56 95 CYS A N 1
ATOM 753 C CA . CYS A 1 95 ? 6.867 -17.812 -3.75 1 93.56 95 CYS A CA 1
ATOM 754 C C . CYS A 1 95 ? 7.871 -16.672 -3.898 1 93.56 95 CYS A C 1
ATOM 756 O O . CYS A 1 95 ? 7.738 -15.641 -3.25 1 93.56 95 CYS A O 1
ATOM 758 N N . CYS A 1 96 ? 8.812 -16.859 -4.777 1 94.75 96 CYS A N 1
ATOM 759 C CA . CYS A 1 96 ? 9.805 -15.82 -5.008 1 94.75 96 CYS A CA 1
ATOM 760 C C . CYS A 1 96 ? 9.164 -14.586 -5.637 1 94.75 96 CYS A C 1
ATOM 762 O O . CYS A 1 96 ? 9.453 -13.461 -5.234 1 94.75 96 CYS A O 1
ATOM 764 N N . HIS A 1 97 ? 8.234 -14.875 -6.531 1 95 97 HIS A N 1
ATOM 765 C CA . HIS A 1 97 ? 7.547 -13.758 -7.18 1 95 97 HIS A CA 1
ATOM 766 C C . HIS A 1 97 ? 6.578 -13.078 -6.223 1 95 97 HIS A C 1
ATOM 768 O O . HIS A 1 97 ? 6.457 -11.844 -6.223 1 95 97 HIS A O 1
ATOM 774 N N . LEU A 1 98 ? 5.922 -13.891 -5.453 1 95.12 98 LEU A N 1
ATOM 775 C CA . LEU A 1 98 ? 5.051 -13.32 -4.426 1 95.12 98 LEU A CA 1
ATOM 776 C C . LEU A 1 98 ? 5.84 -12.438 -3.473 1 95.12 98 LEU A C 1
ATOM 778 O O . LEU A 1 98 ? 5.406 -11.328 -3.143 1 95.12 98 LEU A O 1
ATOM 782 N N . CYS A 1 99 ? 7.012 -12.891 -3.082 1 95.75 99 CYS A N 1
ATOM 783 C CA . CYS A 1 99 ? 7.855 -12.141 -2.158 1 95.75 99 CYS A CA 1
ATOM 784 C C . CYS A 1 99 ? 8.32 -10.836 -2.785 1 95.75 99 CYS A C 1
ATOM 786 O O . CYS A 1 99 ? 8.375 -9.805 -2.113 1 95.75 99 CYS A O 1
ATOM 788 N N . ALA A 1 100 ? 8.625 -10.922 -4.016 1 93.38 100 ALA A N 1
ATOM 789 C CA . ALA A 1 100 ? 9.016 -9.711 -4.723 1 93.38 100 ALA A CA 1
ATOM 790 C C . ALA A 1 100 ? 7.891 -8.688 -4.723 1 93.38 100 ALA A C 1
ATOM 792 O O . ALA A 1 100 ? 8.117 -7.5 -4.461 1 93.38 100 ALA A O 1
ATOM 793 N N . GLU A 1 101 ? 6.703 -9.164 -4.988 1 92.62 101 GLU A N 1
ATOM 794 C CA . GLU A 1 101 ? 5.547 -8.273 -5 1 92.62 101 GLU A CA 1
ATOM 795 C C . GLU A 1 101 ? 5.258 -7.73 -3.604 1 92.62 101 GLU A C 1
ATOM 797 O O . GLU A 1 101 ? 4.887 -6.562 -3.449 1 92.62 101 GLU A O 1
ATOM 802 N N . TYR A 1 102 ? 5.426 -8.555 -2.656 1 93.56 102 TYR A N 1
ATOM 803 C CA . TYR A 1 102 ? 5.211 -8.172 -1.265 1 93.56 102 TYR A CA 1
ATOM 804 C C . TYR A 1 102 ? 6.168 -7.062 -0.853 1 93.56 102 TYR A C 1
ATOM 806 O O . TYR A 1 102 ? 5.781 -6.133 -0.139 1 93.56 102 TYR A O 1
ATOM 814 N N . ASN A 1 103 ? 7.371 -7.086 -1.308 1 91.56 103 ASN A N 1
ATOM 815 C CA . ASN A 1 103 ? 8.359 -6.062 -0.981 1 91.56 103 ASN A CA 1
ATOM 816 C C . ASN A 1 103 ? 8.016 -4.727 -1.633 1 91.56 103 ASN A C 1
ATOM 818 O O . ASN A 1 103 ? 8.297 -3.666 -1.07 1 91.56 103 ASN A O 1
ATOM 822 N N . LYS A 1 104 ? 7.457 -4.797 -2.822 1 85.81 104 LYS A N 1
ATOM 823 C CA . LYS A 1 104 ? 6.992 -3.57 -3.465 1 85.81 104 LYS A CA 1
ATOM 824 C C . LYS A 1 104 ? 5.875 -2.916 -2.66 1 85.81 104 LYS A C 1
ATOM 826 O O . LYS A 1 104 ? 5.801 -1.689 -2.568 1 85.81 104 LYS A O 1
ATOM 831 N N . TYR A 1 105 ? 5.043 -3.775 -2.123 1 83.81 105 TYR A N 1
ATOM 832 C CA . TYR A 1 105 ? 3.875 -3.342 -1.366 1 83.81 105 TYR A CA 1
ATOM 833 C C . TYR A 1 105 ? 4.281 -2.762 -0.018 1 83.81 105 TYR A C 1
ATOM 835 O O . TYR A 1 105 ? 3.738 -1.742 0.416 1 83.81 105 TYR A O 1
ATOM 843 N N . ARG A 1 106 ? 5.203 -3.35 0.682 1 82.94 106 ARG A N 1
ATOM 844 C CA . ARG A 1 106 ? 5.531 -2.988 2.057 1 82.94 106 ARG A CA 1
ATOM 845 C C . ARG A 1 106 ? 6.605 -1.904 2.096 1 82.94 106 ARG A C 1
ATOM 847 O O . ARG A 1 106 ? 6.98 -1.434 3.17 1 82.94 106 ARG A O 1
ATOM 854 N N . ASN A 1 107 ? 7.125 -1.536 0.928 1 70.5 107 ASN A N 1
ATOM 855 C CA . ASN A 1 107 ? 8.102 -0.455 0.926 1 70.5 107 ASN A CA 1
ATOM 856 C C . ASN A 1 107 ? 7.426 0.913 0.977 1 70.5 107 ASN A C 1
ATOM 858 O O . ASN A 1 107 ? 6.367 1.108 0.381 1 70.5 107 ASN A O 1
ATOM 862 N N . MET B 1 1 ? -11.43 24.578 11.281 1 49.84 1 MET B N 1
ATOM 863 C CA . MET B 1 1 ? -11.25 25 9.898 1 49.84 1 MET B CA 1
ATOM 864 C C . MET B 1 1 ? -12.398 24.516 9.023 1 49.84 1 MET B C 1
ATOM 866 O O . MET B 1 1 ? -12.906 23.406 9.211 1 49.84 1 MET B O 1
ATOM 870 N N . LEU B 1 2 ? -12.961 25.391 8.367 1 56.16 2 LEU B N 1
ATOM 871 C CA . LEU B 1 2 ? -14.125 25.109 7.531 1 56.16 2 LEU B CA 1
ATOM 872 C C . LEU B 1 2 ? -13.758 24.188 6.371 1 56.16 2 LEU B C 1
ATOM 874 O O . LEU B 1 2 ? -12.609 24.188 5.918 1 56.16 2 LEU B O 1
ATOM 878 N N . SER B 1 3 ? -14.492 23.156 6.152 1 62.72 3 SER B N 1
ATOM 879 C CA . SER B 1 3 ? -14.469 22.25 5.004 1 62.72 3 SER B CA 1
ATOM 880 C C . SER B 1 3 ? -14.016 22.984 3.74 1 62.72 3 SER B C 1
ATOM 882 O O . SER B 1 3 ? -13.227 22.453 2.957 1 62.72 3 SER B O 1
ATOM 884 N N . GLY B 1 4 ? -14.289 24.266 3.762 1 76.56 4 GLY B N 1
ATOM 885 C CA . GLY B 1 4 ? -14.008 25.031 2.557 1 76.56 4 GLY B CA 1
ATOM 886 C C . GLY B 1 4 ? -12.531 25.344 2.389 1 76.56 4 GLY B C 1
ATOM 887 O O . GLY B 1 4 ? -12.016 25.328 1.27 1 76.56 4 GLY B O 1
ATOM 888 N N . GLU B 1 5 ? -11.836 25.578 3.479 1 81.38 5 GLU B N 1
ATOM 889 C CA . GLU B 1 5 ? -10.422 25.953 3.395 1 81.38 5 GLU B CA 1
ATOM 890 C C . GLU B 1 5 ? -9.57 24.766 2.969 1 81.38 5 GLU B C 1
ATOM 892 O O . GLU B 1 5 ? -8.633 24.906 2.18 1 81.38 5 GLU B O 1
ATOM 897 N N . ALA B 1 6 ? -9.867 23.641 3.469 1 85.88 6 ALA B N 1
ATOM 898 C CA . ALA B 1 6 ? -9.141 22.438 3.074 1 85.88 6 ALA B CA 1
ATOM 899 C C . ALA B 1 6 ? -9.281 22.172 1.576 1 85.88 6 ALA B C 1
ATOM 901 O O . ALA B 1 6 ? -8.312 21.828 0.906 1 85.88 6 ALA B O 1
ATOM 902 N N . GLU B 1 7 ? -10.445 22.453 1.148 1 88.06 7 GLU B N 1
ATOM 903 C CA . GLU B 1 7 ? -10.695 22.25 -0.272 1 88.06 7 GLU B CA 1
ATOM 904 C C . GLU B 1 7 ? -9.922 23.234 -1.13 1 88.06 7 GLU B C 1
ATOM 906 O O . GLU B 1 7 ? -9.422 22.891 -2.201 1 88.06 7 GLU B O 1
ATOM 911 N N . GLN B 1 8 ? -9.922 24.406 -0.685 1 88.06 8 GLN B N 1
ATOM 912 C CA . GLN B 1 8 ? -9.164 25.406 -1.418 1 88.06 8 GLN B CA 1
ATOM 913 C C . GLN B 1 8 ? -7.684 25.031 -1.493 1 88.06 8 GLN B C 1
ATOM 915 O O . GLN B 1 8 ? -7.043 25.203 -2.533 1 88.06 8 GLN B O 1
ATOM 920 N N . LEU B 1 9 ? -7.129 24.531 -0.477 1 88.88 9 LEU B N 1
ATO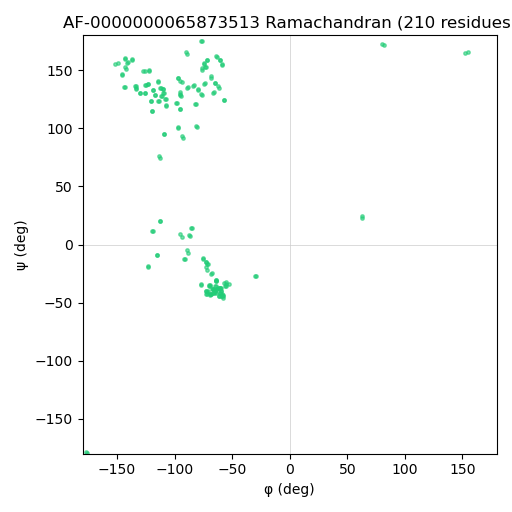M 921 C CA . LEU B 1 9 ? -5.734 24.109 -0.446 1 88.88 9 LEU B CA 1
ATOM 922 C C . LEU B 1 9 ? -5.504 22.938 -1.401 1 88.88 9 LEU B C 1
ATOM 924 O O . LEU B 1 9 ? -4.484 22.891 -2.096 1 88.88 9 LEU B O 1
ATOM 928 N N . ARG B 1 10 ? -6.418 22.062 -1.409 1 91.88 10 ARG B N 1
ATOM 929 C CA . ARG B 1 10 ? -6.355 20.922 -2.324 1 91.88 10 ARG B CA 1
ATOM 930 C C . ARG B 1 10 ? -6.336 21.391 -3.775 1 91.88 10 ARG B C 1
ATOM 932 O O . ARG B 1 10 ? -5.527 20.922 -4.578 1 91.88 10 ARG B O 1
ATOM 939 N N . LEU B 1 11 ? -7.176 22.391 -4.047 1 91.88 11 LEU B N 1
ATOM 940 C CA . LEU B 1 11 ? -7.266 22.906 -5.406 1 91.88 11 LEU B CA 1
ATOM 941 C C . LEU B 1 11 ? -5.988 23.641 -5.793 1 91.88 11 LEU B C 1
ATOM 943 O O . LEU B 1 11 ? -5.516 23.531 -6.926 1 91.88 11 LEU B O 1
ATOM 947 N N . LYS B 1 12 ? -5.551 24.375 -4.922 1 92.19 12 LYS B N 1
ATOM 948 C CA . LYS B 1 12 ? -4.301 25.094 -5.184 1 92.19 12 LYS B CA 1
ATOM 949 C C . LYS B 1 12 ? -3.168 24.109 -5.484 1 92.19 12 LYS B C 1
ATOM 951 O O . LYS B 1 12 ? -2.355 24.359 -6.383 1 92.19 12 LYS B O 1
ATOM 956 N N . HIS B 1 13 ? -3.076 23.047 -4.695 1 94.25 13 HIS B N 1
ATOM 957 C CA . HIS B 1 13 ? -2.08 22.016 -4.973 1 94.25 13 HIS B CA 1
ATOM 958 C C . HIS B 1 13 ? -2.268 21.438 -6.367 1 94.25 13 HIS B C 1
ATOM 960 O O . HIS B 1 13 ? -1.298 21.266 -7.109 1 94.25 13 HIS B O 1
ATOM 966 N N . LEU B 1 14 ? -3.463 21.141 -6.695 1 93.94 14 LEU B N 1
ATOM 967 C CA . LEU B 1 14 ? -3.783 20.531 -7.984 1 93.94 14 LEU B CA 1
ATOM 968 C C . LEU B 1 14 ? -3.254 21.391 -9.133 1 93.94 14 LEU B C 1
ATOM 970 O O . LEU B 1 14 ? -2.785 20.859 -10.141 1 93.94 14 LEU B O 1
ATOM 974 N N . VAL B 1 15 ? -3.277 22.641 -9.023 1 93.56 15 VAL B N 1
ATOM 975 C CA . VAL B 1 15 ? -2.893 23.578 -10.0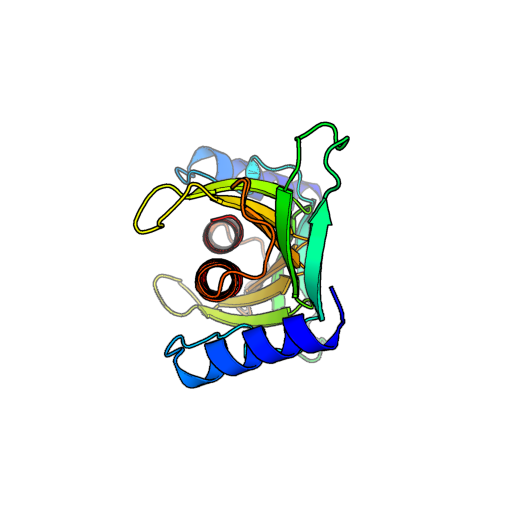78 1 93.56 15 VAL B CA 1
ATOM 976 C C . VAL B 1 15 ? -1.408 23.406 -10.398 1 93.56 15 VAL B C 1
ATOM 978 O O . VAL B 1 15 ? -1.007 23.484 -11.562 1 93.56 15 VAL B O 1
ATOM 981 N N . HIS B 1 16 ? -0.632 23.047 -9.422 1 94.31 16 HIS B N 1
ATOM 982 C CA . HIS B 1 16 ? 0.803 23.078 -9.68 1 94.31 16 HIS B CA 1
ATOM 983 C C . HIS B 1 16 ? 1.41 21.688 -9.633 1 94.31 16 HIS B C 1
ATOM 985 O O . HIS B 1 16 ? 2.576 21.5 -9.992 1 94.31 16 HIS B O 1
ATOM 991 N N . CYS B 1 17 ? 0.686 20.766 -9.219 1 95.56 17 CYS B N 1
ATOM 992 C CA . CYS B 1 17 ? 1.259 19.438 -9.047 1 95.56 17 CYS B CA 1
ATOM 993 C C . CYS B 1 17 ? 1.484 18.766 -10.391 1 95.56 17 CYS B C 1
ATOM 995 O O . CYS B 1 17 ? 0.602 18.766 -11.25 1 95.56 17 CYS B O 1
ATOM 997 N N . ARG B 1 18 ? 2.664 18.062 -10.547 1 93.19 18 ARG B N 1
ATOM 998 C CA . ARG B 1 18 ? 2.996 17.375 -11.797 1 93.19 18 ARG B CA 1
ATOM 999 C C . ARG B 1 18 ? 3.164 15.883 -11.57 1 93.19 18 ARG B C 1
ATOM 1001 O O . ARG B 1 18 ? 3.654 15.164 -12.453 1 93.19 18 ARG B O 1
ATOM 1008 N N . ARG B 1 19 ? 2.762 15.461 -10.422 1 90.69 19 ARG B N 1
ATOM 1009 C CA . ARG B 1 19 ? 2.939 14.047 -10.125 1 90.69 19 ARG B CA 1
ATOM 1010 C C . ARG B 1 19 ? 1.899 13.203 -10.852 1 90.69 19 ARG B C 1
ATOM 1012 O O . ARG B 1 19 ? 0.77 13.641 -11.062 1 90.69 19 ARG B O 1
ATOM 1019 N N . HIS B 1 20 ? 2.279 11.938 -11.148 1 87.62 20 HIS B N 1
ATOM 1020 C CA . HIS B 1 20 ? 1.436 11.016 -11.906 1 87.62 20 HIS B CA 1
ATOM 1021 C C . HIS B 1 20 ? 0.185 10.641 -11.117 1 87.62 20 HIS B C 1
ATOM 1023 O O . HIS B 1 20 ? -0.913 10.586 -11.68 1 87.62 20 HIS B O 1
ATOM 1029 N N . LYS B 1 21 ? 0.375 10.398 -9.812 1 90.75 21 LYS B N 1
ATOM 1030 C CA . LYS B 1 21 ? -0.75 10.055 -8.953 1 90.75 21 LYS B CA 1
ATOM 1031 C C . LYS B 1 21 ? -1.007 11.148 -7.922 1 90.75 21 LYS B C 1
ATOM 1033 O O . LYS B 1 21 ? -0.712 10.977 -6.738 1 90.75 21 LYS B O 1
ATOM 1038 N N . CYS B 1 22 ? -1.586 12.18 -8.406 1 95.38 22 CYS B N 1
ATOM 1039 C CA . CYS B 1 22 ? -1.916 13.297 -7.523 1 95.38 22 CYS B CA 1
ATOM 1040 C C . CYS B 1 22 ? -3.148 12.977 -6.684 1 95.38 22 CYS B C 1
ATOM 1042 O O . CYS B 1 22 ? -4.211 12.672 -7.227 1 95.38 22 CYS B O 1
ATOM 1044 N N . PHE B 1 23 ? -2.994 13.18 -5.391 1 94.56 23 PHE B N 1
ATOM 1045 C CA . PHE B 1 23 ? -4.102 12.797 -4.52 1 94.56 23 PHE B CA 1
ATOM 1046 C C . PHE B 1 23 ? -5.305 13.703 -4.75 1 94.56 23 PHE B C 1
ATOM 1048 O O . PHE B 1 23 ? -6.441 13.312 -4.461 1 94.56 23 PHE B O 1
ATOM 1055 N N . ALA B 1 24 ? -5.039 14.891 -5.227 1 93.56 24 ALA B N 1
ATOM 1056 C CA . ALA B 1 24 ? -6.117 15.859 -5.402 1 93.56 24 ALA B CA 1
ATOM 1057 C C . ALA B 1 24 ? -7.031 15.461 -6.555 1 93.56 24 ALA B C 1
ATOM 1059 O O . ALA B 1 24 ? -8.141 15.992 -6.688 1 93.56 24 ALA B O 1
ATOM 1060 N N . ARG B 1 25 ? -6.523 14.562 -7.395 1 89.75 25 ARG B N 1
ATOM 1061 C CA . ARG B 1 25 ? -7.324 14.078 -8.516 1 89.75 25 ARG B CA 1
ATOM 1062 C C . ARG B 1 25 ? -8.109 12.828 -8.133 1 89.75 25 ARG B C 1
ATOM 1064 O O . ARG B 1 25 ? -9 12.398 -8.867 1 89.75 25 ARG B O 1
ATOM 1071 N N . ASP B 1 26 ? -7.754 12.25 -7.004 1 81.62 26 ASP B N 1
ATOM 1072 C CA . ASP B 1 26 ? -8.305 10.961 -6.598 1 81.62 26 ASP B CA 1
ATOM 1073 C C . ASP B 1 26 ? -9.578 11.141 -5.77 1 81.62 26 ASP B C 1
ATOM 1075 O O . ASP B 1 26 ? -9.875 12.242 -5.32 1 81.62 26 ASP B O 1
ATOM 1079 N N . SER B 1 27 ? -10.32 10.078 -5.598 1 77.19 27 SER B N 1
ATOM 1080 C CA . SER B 1 27 ? -11.609 10.086 -4.91 1 77.19 27 SER B CA 1
ATOM 1081 C C . SER B 1 27 ? -11.43 9.93 -3.402 1 77.19 27 SER B C 1
ATOM 1083 O O . SER B 1 27 ? -12.406 9.75 -2.674 1 77.19 27 SER B O 1
ATOM 1085 N N . GLY B 1 28 ? -10.367 10.078 -2.918 1 87.25 28 GLY B N 1
ATOM 1086 C CA . GLY B 1 28 ? -10.164 9.914 -1.488 1 87.25 28 GLY B CA 1
ATOM 1087 C C . GLY B 1 28 ? -10.711 11.07 -0.668 1 87.25 28 GLY B C 1
ATOM 1088 O O . GLY B 1 28 ? -10.984 12.141 -1.206 1 87.25 28 GLY B O 1
ATOM 1089 N N . GLU B 1 29 ? -11.016 10.812 0.579 1 92.25 29 GLU B N 1
ATOM 1090 C CA . GLU B 1 29 ? -11.492 11.852 1.495 1 92.25 29 GLU B CA 1
ATOM 1091 C C . GLU B 1 29 ? -10.328 12.641 2.082 1 92.25 29 GLU B C 1
ATOM 1093 O O . GLU B 1 29 ? -9.438 12.07 2.715 1 92.25 29 GLU B O 1
ATOM 1098 N N . PHE B 1 30 ? -10.391 13.938 1.806 1 94.06 30 PHE B N 1
ATOM 1099 C CA . PHE B 1 30 ? -9.344 14.836 2.268 1 94.06 30 PHE B CA 1
ATOM 1100 C C . PHE B 1 30 ? -9.859 15.758 3.367 1 94.06 30 PHE B C 1
ATOM 1102 O O . PHE B 1 30 ? -10.945 16.328 3.244 1 94.06 30 PHE B O 1
ATOM 1109 N N . CYS B 1 31 ? -9.016 15.875 4.465 1 92.69 31 CYS B N 1
ATOM 1110 C CA . CYS B 1 31 ? -9.461 16.75 5.543 1 92.69 31 CYS B CA 1
ATOM 1111 C C . CYS B 1 31 ? -8.273 17.453 6.203 1 92.69 31 CYS B C 1
ATOM 1113 O O . CYS B 1 31 ? -7.152 16.938 6.156 1 92.69 31 CYS B O 1
ATOM 1115 N N . TYR B 1 32 ? -8.555 18.625 6.602 1 92.5 32 TYR B N 1
ATOM 1116 C CA . TYR B 1 32 ? -7.652 19.359 7.473 1 92.5 32 TYR B CA 1
ATOM 1117 C C . TYR B 1 32 ? -8.078 19.234 8.93 1 92.5 32 TYR B C 1
ATOM 1119 O O . TYR B 1 32 ? -9.273 19.188 9.234 1 92.5 32 TYR B O 1
ATOM 1127 N N . PHE B 1 33 ? -7.043 19.156 9.812 1 91.19 33 PHE B N 1
ATOM 1128 C CA . PHE B 1 33 ? -7.379 19.078 11.227 1 91.19 33 PHE B CA 1
ATOM 1129 C C . PHE B 1 33 ? -6.41 19.891 12.07 1 91.19 33 PHE B C 1
ATOM 1131 O O . PHE B 1 33 ? -5.309 20.219 11.617 1 91.19 33 PHE B O 1
ATOM 1138 N N . GLU B 1 34 ? -6.859 20.281 13.211 1 89.5 34 GLU B N 1
ATOM 1139 C CA . GLU B 1 34 ? -6.062 20.938 14.25 1 89.5 34 GLU B CA 1
ATOM 1140 C C . GLU B 1 34 ? -6.25 20.266 15.602 1 89.5 34 GLU B C 1
ATOM 1142 O O . GLU B 1 34 ? -7.363 19.859 15.953 1 89.5 34 GLU B O 1
ATOM 1147 N N . LEU B 1 35 ? -5.129 20.016 16.141 1 83.5 35 LEU B N 1
ATOM 1148 C CA . LEU B 1 35 ? -5.176 19.5 17.5 1 83.5 35 LEU B CA 1
ATOM 1149 C C . LEU B 1 35 ? -5.012 20.609 18.516 1 83.5 35 LEU B C 1
ATOM 1151 O O . LEU B 1 35 ? -4.125 21.453 18.375 1 83.5 35 LEU B O 1
ATOM 1155 N N . PRO B 1 36 ? -5.934 20.562 19.406 1 79.12 36 PRO B N 1
ATOM 1156 C CA . PRO B 1 36 ? -5.891 21.641 20.406 1 79.12 36 PRO B CA 1
ATOM 1157 C C . PRO B 1 36 ? -4.625 21.594 21.25 1 79.12 36 PRO B C 1
ATOM 1159 O O . PRO B 1 36 ? -3.9 20.594 21.25 1 79.12 36 PRO B O 1
ATOM 1162 N N . GLU B 1 37 ? -4.402 22.719 21.859 1 76.31 37 GLU B N 1
ATOM 1163 C CA . GLU B 1 37 ? -3.207 22.906 22.672 1 76.31 37 GLU B CA 1
ATOM 1164 C C . GLU B 1 37 ? -3.117 21.859 23.766 1 76.31 37 GLU B C 1
ATOM 1166 O O . GLU B 1 37 ? -2.021 21.438 24.156 1 76.31 37 GLU B O 1
ATOM 1171 N N . ASP B 1 38 ? -4.137 21.453 24.25 1 77.12 38 ASP B N 1
ATOM 1172 C CA . ASP B 1 38 ? -4.145 20.531 25.391 1 77.12 38 ASP B CA 1
ATOM 1173 C C . ASP B 1 38 ? -4.055 19.078 24.922 1 77.12 38 ASP B C 1
ATOM 1175 O O . ASP B 1 38 ? -4.105 18.156 25.734 1 77.12 38 ASP B O 1
ATOM 1179 N N . HIS B 1 39 ? -3.842 19.016 23.688 1 70.94 39 HIS B N 1
ATOM 1180 C CA . HIS B 1 39 ? -3.697 17.656 23.172 1 70.94 39 HIS B CA 1
ATOM 1181 C C . HIS B 1 39 ? -2.416 17.016 23.688 1 70.94 39 HIS B C 1
ATOM 1183 O O . HIS B 1 39 ? -1.409 17.688 23.891 1 70.94 39 HIS B O 1
ATOM 1189 N N . ILE B 1 40 ? -2.424 15.742 23.938 1 72.12 40 ILE B N 1
ATOM 1190 C CA . ILE B 1 40 ? -1.321 15 24.547 1 72.12 40 ILE B CA 1
ATOM 1191 C C . ILE B 1 40 ? -0.049 15.211 23.734 1 72.12 40 ILE B C 1
ATOM 1193 O O . ILE B 1 40 ? 1.054 15.234 24.281 1 72.12 40 ILE B O 1
ATOM 1197 N N . GLU B 1 41 ? -0.226 15.344 22.453 1 67.94 41 GLU B N 1
ATOM 1198 C CA . GLU B 1 41 ? 0.946 15.508 21.594 1 67.94 41 GLU B CA 1
ATOM 1199 C C . GLU B 1 41 ? 1.246 16.984 21.359 1 67.94 41 GLU B C 1
ATOM 1201 O O . GLU B 1 41 ? 2.207 17.312 20.656 1 67.94 41 GLU B O 1
ATOM 1206 N N . GLY B 1 42 ? 0.53 17.844 22.031 1 70.62 42 GLY B N 1
ATOM 1207 C CA . GLY B 1 42 ? 0.671 19.266 21.844 1 70.62 42 GLY B CA 1
ATOM 1208 C C . GLY B 1 42 ? -0.098 19.797 20.641 1 70.62 42 GLY B C 1
ATOM 1209 O O . GLY B 1 42 ? -0.789 19.031 19.969 1 70.62 42 GLY B O 1
ATOM 1210 N N . PRO B 1 43 ? -0.099 21.047 20.609 1 77.81 43 PRO B N 1
ATOM 1211 C CA . PRO B 1 43 ? -0.781 21.609 19.453 1 77.81 43 PRO B CA 1
ATOM 1212 C C . PRO B 1 43 ? -0.199 21.125 18.125 1 77.81 43 PRO B C 1
ATOM 1214 O O . PRO B 1 43 ? 1.02 20.969 18 1 77.81 43 PRO B O 1
ATOM 1217 N N . ALA B 1 44 ? -0.958 20.594 17.328 1 88.5 44 ALA B N 1
ATOM 1218 C CA . ALA B 1 44 ? -0.557 20.109 16.016 1 88.5 44 ALA B CA 1
ATOM 1219 C C . ALA B 1 44 ? -1.658 20.344 14.984 1 88.5 44 ALA B C 1
ATOM 1221 O O . ALA B 1 44 ? -2.793 20.656 15.336 1 88.5 44 ALA B O 1
ATOM 1222 N N . HIS B 1 45 ? -1.231 20.469 13.844 1 91.06 45 HIS B N 1
ATOM 1223 C CA . HIS B 1 45 ? -2.17 20.531 12.734 1 91.06 45 HIS B CA 1
ATOM 1224 C C . HIS B 1 45 ? -1.677 19.688 11.555 1 91.06 45 HIS B C 1
ATOM 1226 O O . HIS B 1 45 ? -0.506 19.312 11.5 1 91.06 45 HIS B O 1
ATOM 1232 N N . GLY B 1 46 ? -2.641 19.344 10.703 1 93.56 46 GLY B N 1
ATOM 1233 C CA . GLY B 1 46 ? -2.221 18.484 9.602 1 93.56 46 GLY B CA 1
ATOM 1234 C C . GLY B 1 46 ? -3.336 18.188 8.625 1 93.56 46 GLY B C 1
ATOM 1235 O O . GLY B 1 46 ? -4.41 18.781 8.688 1 93.56 46 GLY B O 1
ATOM 1236 N N . VAL B 1 47 ? -2.928 17.406 7.695 1 93.69 47 VAL B N 1
ATOM 1237 C CA . VAL B 1 47 ? -3.879 16.953 6.688 1 93.69 47 VAL B CA 1
ATOM 1238 C C . VAL B 1 47 ? -3.926 15.422 6.68 1 93.69 47 VAL B C 1
ATOM 1240 O O . VAL B 1 47 ? -2.943 14.766 7.027 1 93.69 47 VAL B O 1
ATOM 1243 N N . ARG B 1 48 ? -5.156 14.93 6.316 1 94.81 48 ARG B N 1
ATOM 1244 C CA . ARG B 1 48 ? -5.406 13.492 6.262 1 94.81 48 ARG B CA 1
ATOM 1245 C C . ARG B 1 48 ? -6.117 13.109 4.973 1 94.81 48 ARG B C 1
ATOM 1247 O O . ARG B 1 48 ? -7.031 13.812 4.527 1 94.81 48 ARG B O 1
ATOM 1254 N N . LEU B 1 49 ? -5.609 12.078 4.414 1 95.69 49 LEU B N 1
ATOM 1255 C CA . LEU B 1 49 ? -6.238 11.508 3.229 1 95.69 49 LEU B CA 1
ATOM 1256 C C . LEU B 1 49 ? -6.641 10.055 3.469 1 95.69 49 LEU B C 1
ATOM 1258 O O . LEU B 1 49 ? -5.812 9.242 3.881 1 95.69 49 LEU B O 1
ATOM 1262 N N . THR B 1 50 ? -7.906 9.734 3.293 1 95.88 50 THR B N 1
ATOM 1263 C CA . THR B 1 50 ? -8.352 8.344 3.258 1 95.88 50 THR B CA 1
ATOM 1264 C C . THR B 1 50 ? -8.484 7.855 1.818 1 95.88 50 THR B C 1
ATOM 1266 O O . THR B 1 50 ? -9.422 8.227 1.115 1 95.88 50 THR B O 1
ATOM 1269 N N . ALA B 1 51 ? -7.484 7.125 1.406 1 93.62 51 ALA B N 1
ATOM 1270 C CA . ALA B 1 51 ? -7.492 6.57 0.055 1 93.62 51 ALA B CA 1
ATOM 1271 C C . ALA B 1 51 ? -8.281 5.266 0.004 1 93.62 51 ALA B C 1
ATOM 1273 O O . ALA B 1 51 ? -8.148 4.418 0.888 1 93.62 51 ALA B O 1
ATOM 1274 N N . GLN B 1 52 ? -9.062 5.121 -0.975 1 90.56 52 GLN B N 1
ATOM 1275 C CA . GLN B 1 52 ? -9.836 3.895 -1.157 1 90.56 52 GLN B CA 1
ATOM 1276 C C . GLN B 1 52 ? -8.938 2.744 -1.601 1 90.56 52 GLN B C 1
ATOM 1278 O O . GLN B 1 52 ? -7.859 2.967 -2.162 1 90.56 52 GLN B O 1
ATOM 1283 N N . GLY B 1 53 ? -9.43 1.585 -1.224 1 90.69 53 GLY B N 1
ATOM 1284 C CA . GLY B 1 53 ? -8.719 0.422 -1.729 1 90.69 53 GLY B CA 1
ATOM 1285 C C . GLY B 1 53 ? -8.703 0.345 -3.244 1 90.69 53 GLY B C 1
ATOM 1286 O O . GLY B 1 53 ? -9.484 1.023 -3.914 1 90.69 53 GLY B O 1
ATOM 1287 N N . GLU B 1 54 ? -7.738 -0.408 -3.725 1 89.81 54 GLU B N 1
ATOM 1288 C CA . GLU B 1 54 ? -7.598 -0.553 -5.172 1 89.81 54 GLU B CA 1
ATOM 1289 C C . GLU B 1 54 ? -7.156 -1.966 -5.543 1 89.81 54 GLU B C 1
ATOM 1291 O O . GLU B 1 54 ? -6.281 -2.541 -4.891 1 89.81 54 GLU B O 1
ATOM 1296 N N . LEU B 1 55 ? -7.824 -2.49 -6.582 1 93.25 55 LEU B N 1
ATOM 1297 C CA . LEU B 1 55 ? -7.379 -3.738 -7.191 1 93.25 55 LEU B CA 1
ATOM 1298 C C . LEU B 1 55 ? -6.492 -3.467 -8.398 1 93.25 55 LEU B C 1
ATOM 1300 O O . LEU B 1 55 ? -6.895 -2.758 -9.328 1 93.25 55 LEU B O 1
ATOM 1304 N N . ALA B 1 56 ? -5.297 -3.877 -8.281 1 91.06 56 ALA B N 1
ATOM 1305 C CA . ALA B 1 56 ? -4.371 -3.752 -9.406 1 91.06 56 ALA B CA 1
ATOM 1306 C C . ALA B 1 56 ? -3.963 -5.121 -9.938 1 91.06 56 ALA B C 1
ATOM 1308 O O . ALA B 1 56 ? -3.812 -6.074 -9.164 1 91.06 56 ALA B O 1
ATOM 1309 N N . ARG B 1 57 ? -3.844 -5.285 -11.281 1 93.56 57 ARG B N 1
ATOM 1310 C CA . ARG B 1 57 ? -3.391 -6.512 -11.93 1 93.56 57 ARG B CA 1
ATOM 1311 C C . ARG B 1 57 ? -2.219 -6.238 -12.867 1 93.56 57 ARG B C 1
ATOM 1313 O O . ARG B 1 57 ? -2.148 -5.172 -13.484 1 93.56 57 ARG B O 1
ATOM 1320 N N . SER B 1 58 ? -1.304 -7.039 -12.828 1 92.12 58 SER B N 1
ATOM 1321 C CA . SER B 1 58 ? -0.177 -6.918 -13.75 1 92.12 58 SER B CA 1
ATOM 1322 C C . SER B 1 58 ? 0.32 -8.289 -14.195 1 92.12 58 SER B C 1
ATOM 1324 O O . SER B 1 58 ? -0.031 -9.305 -13.594 1 92.12 58 SER B O 1
ATOM 1326 N N . LEU B 1 59 ? 1.06 -8.289 -15.344 1 93.69 59 LEU B N 1
ATOM 1327 C CA . LEU B 1 59 ? 1.638 -9.516 -15.891 1 93.69 59 LEU B CA 1
ATOM 1328 C C . LEU B 1 59 ? 3.156 -9.508 -15.742 1 93.69 59 LEU B C 1
ATOM 1330 O O . LEU B 1 59 ? 3.811 -8.516 -16.062 1 93.69 59 LEU B O 1
ATOM 1334 N N . ILE B 1 60 ? 3.68 -10.562 -15.219 1 92.06 60 ILE B N 1
ATOM 1335 C CA . ILE B 1 60 ? 5.125 -10.75 -15.164 1 92.06 60 ILE B CA 1
ATOM 1336 C C . ILE B 1 60 ? 5.574 -11.641 -16.328 1 92.06 60 ILE B C 1
ATOM 1338 O O . ILE B 1 60 ? 5.188 -12.805 -16.406 1 92.06 60 ILE B O 1
ATOM 1342 N N . ARG B 1 61 ? 6.441 -11.094 -17.094 1 90.56 61 ARG B N 1
ATOM 1343 C CA . ARG B 1 61 ? 6.93 -11.852 -18.234 1 90.56 61 ARG B CA 1
ATOM 1344 C C . ARG B 1 61 ? 8.445 -11.992 -18.203 1 90.56 61 ARG B C 1
ATOM 1346 O O . ARG B 1 61 ? 9.016 -12.852 -18.875 1 90.56 61 ARG B O 1
ATOM 1353 N N . GLU B 1 62 ? 9.023 -11.078 -17.391 1 84.69 62 GLU B N 1
ATOM 1354 C CA . GLU B 1 62 ? 10.484 -11.062 -17.375 1 84.69 62 GLU B CA 1
ATOM 1355 C C . GLU B 1 62 ? 11.023 -11.906 -16.219 1 84.69 62 GLU B C 1
ATOM 1357 O O . GLU B 1 62 ? 10.453 -11.93 -15.133 1 84.69 62 GLU B O 1
ATOM 1362 N N . PHE B 1 63 ? 12.094 -12.648 -16.438 1 81.69 63 PHE B N 1
ATOM 1363 C CA . PHE B 1 63 ? 12.82 -13.438 -15.453 1 81.69 63 PHE B CA 1
ATOM 1364 C C . PHE B 1 63 ? 11.938 -14.531 -14.875 1 81.69 63 PHE B C 1
ATOM 1366 O O . PHE B 1 63 ? 11.961 -14.797 -13.672 1 81.69 63 PHE B O 1
ATOM 1373 N N . THR B 1 64 ? 10.992 -14.898 -15.594 1 87.25 64 THR B N 1
ATOM 1374 C CA . THR B 1 64 ? 10.164 -16.031 -15.203 1 87.25 64 THR B CA 1
ATOM 1375 C C . THR B 1 64 ? 10.078 -17.062 -16.344 1 87.25 64 THR B C 1
ATOM 1377 O O . THR B 1 64 ? 10.219 -16.703 -17.516 1 87.25 64 THR B O 1
ATOM 1380 N N . GLN B 1 65 ? 9.938 -18.312 -16 1 85 65 GLN B N 1
ATOM 1381 C CA . GLN B 1 65 ? 9.867 -19.406 -16.969 1 85 65 GLN B CA 1
ATOM 1382 C C . GLN B 1 65 ? 8.531 -19.391 -17.703 1 85 65 GLN B C 1
ATOM 1384 O O . GLN B 1 65 ? 8.43 -19.922 -18.812 1 85 65 GLN B O 1
ATOM 1389 N N . ARG B 1 66 ? 7.559 -18.766 -17.188 1 87.56 66 ARG B N 1
ATOM 1390 C CA . ARG B 1 66 ? 6.215 -18.656 -17.734 1 87.56 66 ARG B CA 1
ATOM 1391 C C . ARG B 1 66 ? 5.543 -17.359 -17.281 1 87.56 66 ARG B C 1
ATOM 1393 O O . ARG B 1 66 ? 5.863 -16.828 -16.219 1 87.56 66 ARG B O 1
ATOM 1400 N N . PRO B 1 67 ? 4.625 -16.953 -18.078 1 89.69 67 PRO B N 1
ATOM 1401 C CA . PRO B 1 67 ? 3.932 -15.727 -17.641 1 89.69 67 PRO B CA 1
ATOM 1402 C C . PRO B 1 67 ? 3.139 -15.93 -16.359 1 89.69 67 PRO B C 1
ATOM 1404 O O . PRO B 1 67 ? 2.541 -16.984 -16.141 1 89.69 67 PRO B O 1
ATOM 1407 N N . LEU B 1 68 ? 3.24 -14.93 -15.547 1 94.38 68 LEU B N 1
ATOM 1408 C CA . LEU B 1 68 ? 2.496 -14.945 -14.297 1 94.38 68 LEU B CA 1
ATOM 1409 C C . LEU B 1 68 ? 1.59 -13.727 -14.18 1 94.38 68 LEU B C 1
ATOM 1411 O O . LEU B 1 68 ? 1.981 -12.617 -14.562 1 94.38 68 LEU B O 1
ATOM 1415 N N . LEU B 1 69 ? 0.366 -13.969 -13.695 1 94.5 69 LEU B N 1
ATOM 1416 C CA . LEU B 1 69 ? -0.541 -12.875 -13.375 1 94.5 69 LEU B CA 1
ATOM 1417 C C . LEU B 1 69 ? -0.446 -12.508 -11.898 1 94.5 69 LEU B C 1
ATOM 1419 O O . LEU B 1 69 ? -0.497 -13.383 -11.031 1 94.5 69 LEU B O 1
ATOM 1423 N N . VAL B 1 70 ? -0.24 -11.211 -11.711 1 95.31 70 VAL B N 1
ATOM 1424 C CA . VAL B 1 70 ? -0.211 -10.711 -10.344 1 95.31 70 VAL B CA 1
ATOM 1425 C C . VAL B 1 70 ? -1.437 -9.844 -10.078 1 95.31 70 VAL B C 1
ATOM 1427 O O . VAL B 1 70 ? -1.759 -8.961 -10.875 1 95.31 70 VAL B O 1
ATOM 1430 N N . GLU B 1 71 ? -2.125 -10.18 -9.008 1 95.31 71 GLU B N 1
ATOM 1431 C CA . GLU B 1 71 ? -3.238 -9.359 -8.531 1 95.31 71 GLU B CA 1
ATOM 1432 C C . GLU B 1 71 ? -2.963 -8.805 -7.141 1 95.31 71 GLU B C 1
ATOM 1434 O O . GLU B 1 71 ? -2.59 -9.547 -6.23 1 95.31 71 GLU B O 1
ATOM 1439 N N . ARG B 1 72 ? -3.133 -7.512 -7.02 1 94.56 72 ARG B N 1
ATOM 1440 C CA . ARG B 1 72 ? -2.977 -6.828 -5.742 1 94.56 72 ARG B CA 1
ATOM 1441 C C . ARG B 1 72 ? -4.273 -6.137 -5.328 1 94.56 72 ARG B C 1
ATOM 1443 O O . ARG B 1 72 ? -4.734 -5.215 -6.004 1 94.56 72 ARG B O 1
ATOM 1450 N N . ASP B 1 73 ? -4.828 -6.617 -4.254 1 95.19 73 ASP B N 1
ATOM 1451 C CA . ASP B 1 73 ? -6.039 -6.02 -3.703 1 95.19 73 ASP B CA 1
ATOM 1452 C C . ASP B 1 73 ? -5.746 -5.281 -2.398 1 95.19 73 ASP B C 1
ATOM 1454 O O . ASP B 1 73 ? -5.754 -5.883 -1.324 1 95.19 73 ASP B O 1
ATOM 1458 N N . ARG B 1 74 ? -5.523 -3.986 -2.527 1 92.31 74 ARG B N 1
ATOM 1459 C CA . ARG B 1 74 ? -5.172 -3.17 -1.37 1 92.31 74 ARG B CA 1
ATOM 1460 C C . ARG B 1 74 ? -6.422 -2.635 -0.68 1 92.31 74 ARG B C 1
ATOM 1462 O O . ARG B 1 74 ? -7.344 -2.152 -1.342 1 92.31 74 ARG B O 1
ATOM 1469 N N . GLY B 1 75 ? -6.391 -2.73 0.614 1 91 75 GLY B N 1
ATOM 1470 C CA . GLY B 1 75 ? -7.441 -2.064 1.368 1 91 75 GLY B CA 1
ATOM 1471 C C . GLY B 1 75 ? -7.242 -0.565 1.475 1 91 75 GLY B C 1
ATOM 1472 O O . GLY B 1 75 ? -6.285 -0.021 0.919 1 91 75 GLY B O 1
ATOM 1473 N N . PRO B 1 76 ? -8.211 0.049 2.047 1 92.81 76 PRO B N 1
ATOM 1474 C CA . PRO B 1 76 ? -8.086 1.499 2.217 1 92.81 76 PRO B CA 1
ATOM 1475 C C . PRO B 1 76 ? -6.859 1.896 3.031 1 92.81 76 PRO B C 1
ATOM 1477 O O . PRO B 1 76 ? -6.328 1.083 3.791 1 92.81 76 PRO B O 1
ATOM 1480 N N . CYS B 1 77 ? -6.418 3.062 2.803 1 94.19 77 CYS B N 1
ATOM 1481 C CA . CYS B 1 77 ? -5.25 3.592 3.498 1 94.19 77 CYS B CA 1
ATOM 1482 C C . CYS B 1 77 ? -5.504 5.012 3.988 1 94.19 77 CYS B C 1
ATOM 1484 O O . CYS B 1 77 ? -6.086 5.824 3.271 1 94.19 77 CYS B O 1
ATOM 1486 N N . VAL B 1 78 ? -5.082 5.266 5.215 1 96.38 78 VAL B N 1
ATOM 1487 C CA . VAL B 1 78 ? -5.152 6.621 5.742 1 96.38 78 VAL B CA 1
ATOM 1488 C C . VAL B 1 78 ? -3.75 7.223 5.82 1 96.38 78 VAL B C 1
ATOM 1490 O O . VAL B 1 78 ? -2.865 6.664 6.473 1 96.38 78 VAL B O 1
ATOM 1493 N N . LEU B 1 79 ? -3.559 8.305 5.113 1 96.38 79 LEU B N 1
ATOM 1494 C CA . LEU B 1 79 ? -2.305 9.047 5.129 1 96.38 79 LEU B CA 1
ATOM 1495 C C . LEU B 1 79 ? -2.463 10.367 5.875 1 96.38 79 LEU B C 1
ATOM 1497 O O . LEU B 1 79 ? -3.365 11.148 5.57 1 96.38 79 LEU B O 1
ATOM 1501 N N . THR B 1 80 ? -1.605 10.547 6.871 1 95.81 80 T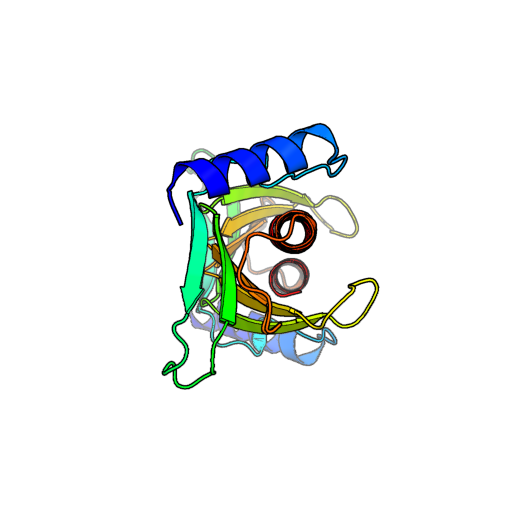HR B N 1
ATOM 1502 C CA . THR B 1 80 ? -1.678 11.773 7.66 1 95.81 80 THR B CA 1
ATOM 1503 C C . THR B 1 80 ? -0.325 12.477 7.691 1 95.81 80 THR B C 1
ATOM 1505 O O . THR B 1 80 ? 0.708 11.844 7.906 1 95.81 80 THR B O 1
ATOM 1508 N N . VAL B 1 81 ? -0.339 13.727 7.406 1 95.19 81 VAL B N 1
ATOM 1509 C CA . VAL B 1 81 ? 0.834 14.578 7.562 1 95.19 81 VAL B CA 1
ATOM 1510 C C . VAL B 1 81 ? 0.579 15.617 8.656 1 95.19 81 VAL B C 1
ATOM 1512 O O . VAL B 1 81 ? -0.38 16.391 8.578 1 95.19 81 VAL B O 1
ATOM 1515 N N . ILE B 1 82 ? 1.43 15.633 9.625 1 93.81 82 ILE B N 1
ATOM 1516 C CA . ILE B 1 82 ? 1.201 16.453 10.812 1 93.81 82 ILE B CA 1
ATOM 1517 C C . ILE B 1 82 ? 2.32 17.484 10.953 1 93.81 82 ILE B C 1
ATOM 1519 O O . ILE B 1 82 ? 3.5 17.141 10.82 1 93.81 82 ILE B O 1
ATOM 1523 N N . CYS B 1 83 ? 1.965 18.609 11.18 1 93.31 83 CYS B N 1
ATOM 1524 C CA . CYS B 1 83 ? 2.855 19.734 11.469 1 93.31 83 CYS B CA 1
ATOM 1525 C C . CYS B 1 83 ? 2.695 20.188 12.914 1 93.31 83 CYS B C 1
ATOM 1527 O O . CYS B 1 83 ? 1.572 20.359 13.398 1 93.31 83 CYS B O 1
ATOM 1529 N N . ASN B 1 84 ? 3.834 20.406 13.539 1 88.56 84 ASN B N 1
ATOM 1530 C CA . ASN B 1 84 ? 3.791 20.812 14.945 1 88.56 84 ASN B CA 1
ATOM 1531 C C . ASN B 1 84 ? 4.281 22.234 15.133 1 88.56 84 ASN B C 1
ATOM 1533 O O . ASN B 1 84 ? 4.637 22.641 16.25 1 88.56 84 ASN B O 1
ATOM 1537 N N . CYS B 1 85 ? 4.266 22.953 14.125 1 87.31 85 CYS B N 1
ATOM 1538 C CA . CYS B 1 85 ? 4.727 24.328 14.273 1 87.31 85 CYS B CA 1
ATOM 1539 C C . CYS B 1 85 ? 3.719 25.156 15.055 1 87.31 85 CYS B C 1
ATOM 1541 O O . CYS B 1 85 ? 2.561 24.766 15.195 1 87.31 85 CYS B O 1
ATOM 1543 N N . PRO B 1 86 ? 4.168 26.234 15.617 1 83.31 86 PRO B N 1
ATOM 1544 C CA . PRO B 1 86 ? 3.287 27.047 16.453 1 83.31 86 PRO B CA 1
ATOM 1545 C C . PRO B 1 86 ? 2.291 27.875 15.648 1 83.31 86 PRO B C 1
ATOM 1547 O O . PRO B 1 86 ? 1.384 28.484 16.219 1 83.31 86 PRO B O 1
ATOM 1550 N N . ASN B 1 87 ? 2.418 28 14.391 1 83.25 87 ASN B N 1
ATOM 1551 C CA . ASN B 1 87 ? 1.524 28.781 13.531 1 83.25 87 ASN B CA 1
ATOM 1552 C C . ASN B 1 87 ? 0.42 27.906 12.938 1 83.25 87 ASN B C 1
ATOM 1554 O O . ASN B 1 87 ? 0.58 27.328 11.859 1 83.25 87 ASN B O 1
ATOM 1558 N N . LEU B 1 88 ? -0.721 27.906 13.68 1 78.44 88 LEU B N 1
ATOM 1559 C CA . LEU B 1 88 ? -1.84 27.109 13.203 1 78.44 88 LEU B CA 1
ATOM 1560 C C . LEU B 1 88 ? -2.326 27.609 11.844 1 78.44 88 LEU B C 1
ATOM 1562 O O . LEU B 1 88 ? -2.328 28.812 11.586 1 78.44 88 LEU B O 1
ATOM 1566 N N . GLY B 1 89 ? -2.59 26.703 10.945 1 76.5 89 GLY B N 1
ATOM 1567 C CA . GLY B 1 89 ? -3.09 27.047 9.625 1 76.5 89 GLY B CA 1
ATOM 1568 C C . GLY B 1 89 ? -2.721 26.031 8.562 1 76.5 89 GLY B C 1
ATOM 1569 O O . GLY B 1 89 ? -1.923 25.125 8.812 1 76.5 89 GLY B O 1
ATOM 1570 N N . LEU B 1 90 ? -3.406 26.188 7.52 1 77.75 90 LEU B N 1
ATOM 1571 C CA . LEU B 1 90 ? -3.182 25.281 6.395 1 77.75 90 LEU B CA 1
ATOM 1572 C C . LEU B 1 90 ? -1.96 25.719 5.586 1 77.75 90 LEU B C 1
ATOM 1574 O O . LEU B 1 90 ? -2.016 26.703 4.848 1 77.75 90 LEU B O 1
ATOM 1578 N N . HIS B 1 91 ? -0.909 24.984 5.875 1 86.75 91 HIS B N 1
ATOM 1579 C CA . HIS B 1 91 ? 0.284 25.234 5.07 1 86.75 91 HIS B CA 1
ATOM 1580 C C . HIS B 1 91 ? 0.187 24.547 3.713 1 86.75 91 HIS B C 1
ATOM 1582 O O . HIS B 1 91 ? -0.149 23.359 3.637 1 86.75 91 HIS B O 1
ATOM 1588 N N . GLN B 1 92 ? 0.498 25.234 2.672 1 82.94 92 GLN B N 1
ATOM 1589 C CA . GLN B 1 92 ? 0.348 24.703 1.321 1 82.94 92 GLN B CA 1
ATOM 1590 C C . GLN B 1 92 ? 1.266 23.5 1.095 1 82.94 92 GLN B C 1
ATOM 1592 O O . GLN B 1 92 ? 0.918 22.578 0.357 1 82.94 92 GLN B O 1
ATOM 1597 N N . ASP B 1 93 ? 2.398 23.578 1.818 1 90.94 93 ASP B N 1
ATOM 1598 C CA . ASP B 1 93 ? 3.363 22.531 1.548 1 90.94 93 ASP B CA 1
ATOM 1599 C C . ASP B 1 93 ? 2.893 21.188 2.129 1 90.94 93 ASP B C 1
ATOM 1601 O O . ASP B 1 93 ? 3.416 20.141 1.771 1 90.94 93 ASP B O 1
ATOM 1605 N N . LEU B 1 94 ? 1.843 21.266 3.059 1 93.12 94 LEU B N 1
ATOM 1606 C CA . LEU B 1 94 ? 1.319 20.016 3.625 1 93.12 94 LEU B CA 1
ATOM 1607 C C . LEU B 1 94 ? 0.675 19.156 2.545 1 93.12 94 LEU B C 1
ATOM 1609 O O . LEU B 1 94 ? 0.848 17.938 2.533 1 93.12 94 LEU B O 1
ATOM 1613 N N . CYS B 1 95 ? 0.034 19.781 1.593 1 93.5 95 CYS B N 1
ATOM 1614 C CA . CYS B 1 95 ? -0.591 19.047 0.497 1 93.5 95 CYS B CA 1
ATOM 1615 C C . CYS B 1 95 ? 0.461 18.453 -0.427 1 93.5 95 CYS B C 1
ATOM 1617 O O . CYS B 1 95 ? 0.3 17.328 -0.911 1 93.5 95 CYS B O 1
ATOM 1619 N N . CYS B 1 96 ? 1.544 19.156 -0.606 1 94.69 96 CYS B N 1
ATOM 1620 C CA . CYS B 1 96 ? 2.619 18.641 -1.452 1 94.69 96 CYS B CA 1
ATOM 1621 C C . CYS B 1 96 ? 3.271 17.422 -0.828 1 94.69 96 CYS B C 1
ATOM 1623 O O . CYS B 1 96 ? 3.539 16.438 -1.519 1 94.69 96 CYS B O 1
ATOM 1625 N N . HIS B 1 97 ? 3.398 17.5 0.477 1 94.94 97 HIS B N 1
ATOM 1626 C CA . HIS B 1 97 ? 4.004 16.359 1.169 1 94.94 97 HIS B CA 1
ATOM 1627 C C . HIS B 1 97 ? 3.047 15.18 1.221 1 94.94 97 HIS B C 1
ATOM 1629 O O . HIS B 1 97 ? 3.469 14.031 1.067 1 94.94 97 HIS B O 1
ATOM 1635 N N . LEU B 1 98 ? 1.818 15.5 1.449 1 95 98 LEU B N 1
ATOM 1636 C CA . LEU B 1 98 ? 0.813 14.445 1.407 1 95 98 LEU B CA 1
ATOM 1637 C C . LEU B 1 98 ? 0.804 13.758 0.046 1 95 98 LEU B C 1
ATOM 1639 O O . LEU B 1 98 ? 0.766 12.531 -0.033 1 95 98 LEU B O 1
ATOM 1643 N N . CYS B 1 99 ? 0.878 14.547 -1.005 1 95.69 99 CYS B N 1
ATOM 1644 C CA . CYS B 1 99 ? 0.863 14.008 -2.361 1 95.69 99 CYS B CA 1
ATOM 1645 C C . CYS B 1 99 ? 2.09 13.141 -2.617 1 95.69 99 CYS B C 1
ATOM 1647 O O . CYS B 1 99 ? 1.994 12.094 -3.268 1 95.69 99 CYS B O 1
ATOM 1649 N N . ALA B 1 100 ? 3.17 13.594 -2.104 1 93.31 100 ALA B N 1
ATOM 1650 C CA . ALA B 1 100 ? 4.387 12.797 -2.238 1 93.31 100 ALA B CA 1
ATOM 1651 C C . ALA B 1 100 ? 4.23 11.438 -1.563 1 93.31 100 ALA B C 1
ATOM 1653 O O . ALA B 1 100 ? 4.598 10.406 -2.135 1 93.31 100 ALA B O 1
ATOM 1654 N N . GLU B 1 101 ? 3.678 11.445 -0.378 1 92.56 101 GLU B N 1
ATOM 1655 C CA . GLU B 1 101 ? 3.461 10.203 0.35 1 92.56 101 GLU B CA 1
ATOM 1656 C C . GLU B 1 101 ? 2.443 9.312 -0.363 1 92.56 101 GLU B C 1
ATOM 1658 O O . GLU B 1 101 ? 2.596 8.094 -0.4 1 92.56 101 GLU B O 1
ATOM 1663 N N . TYR B 1 102 ? 1.448 9.938 -0.884 1 93.5 102 TYR B N 1
ATOM 1664 C CA . TYR B 1 102 ? 0.411 9.227 -1.624 1 93.5 102 TYR B CA 1
ATOM 1665 C C . TYR B 1 102 ? 0.998 8.516 -2.836 1 93.5 102 TYR B C 1
A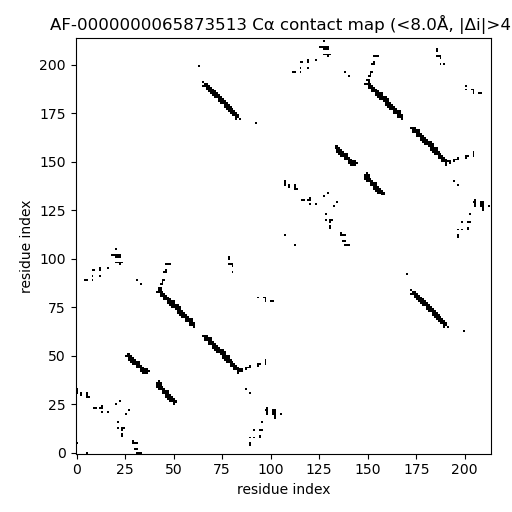TOM 1667 O O . TYR B 1 102 ? 0.61 7.387 -3.146 1 93.5 102 TYR B O 1
ATOM 1675 N N . ASN B 1 103 ? 1.936 9.086 -3.506 1 91.56 103 ASN B N 1
ATOM 1676 C CA . ASN B 1 103 ? 2.568 8.484 -4.672 1 91.56 103 ASN B CA 1
ATOM 1677 C C . ASN B 1 103 ? 3.428 7.281 -4.281 1 91.56 103 ASN B C 1
ATOM 1679 O O . ASN B 1 103 ? 3.543 6.324 -5.047 1 91.56 103 ASN B O 1
ATOM 1683 N N . LYS B 1 104 ? 4.062 7.375 -3.125 1 85.81 104 LYS B N 1
ATOM 1684 C CA . LYS B 1 104 ? 4.809 6.223 -2.625 1 85.81 104 LYS B CA 1
ATOM 1685 C C . LYS B 1 104 ? 3.887 5.035 -2.365 1 85.81 104 LYS B C 1
ATOM 1687 O O . LYS B 1 104 ? 4.258 3.889 -2.613 1 85.81 104 LYS B O 1
ATOM 1692 N N . TYR B 1 105 ? 2.719 5.383 -1.875 1 83.88 105 TYR B N 1
ATOM 1693 C CA . TYR B 1 105 ? 1.722 4.387 -1.5 1 83.88 105 TYR B CA 1
ATOM 1694 C C . TYR B 1 105 ? 1.101 3.746 -2.734 1 83.88 105 TYR B C 1
ATOM 1696 O O . TYR B 1 105 ? 0.894 2.531 -2.773 1 83.88 105 TYR B O 1
ATOM 1704 N N . ARG B 1 106 ? 0.78 4.492 -3.74 1 83.12 106 ARG B N 1
ATOM 1705 C CA . ARG B 1 106 ? 0.011 4.012 -4.883 1 83.12 106 ARG B CA 1
ATOM 1706 C C . ARG B 1 106 ? 0.928 3.436 -5.957 1 83.12 106 ARG B C 1
ATOM 1708 O O . ARG B 1 106 ? 0.456 2.88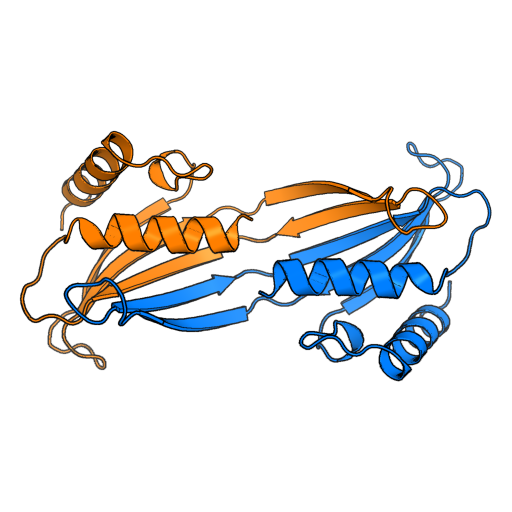9 -6.957 1 83.12 106 ARG B O 1
ATOM 1715 N N . ASN B 1 107 ? 2.238 3.592 -5.762 1 70.75 107 ASN B N 1
ATOM 1716 C CA . ASN B 1 107 ? 3.143 2.994 -6.738 1 70.75 107 ASN B CA 1
ATOM 1717 C C . ASN B 1 107 ? 3.373 1.513 -6.457 1 70.75 107 ASN B C 1
ATOM 1719 O O . ASN B 1 107 ? 3.428 1.098 -5.297 1 70.75 107 ASN B O 1
#

InterPro domains:
  IPR007912 Adenovirus E3A [PF05248] (1-104)

Nearest PDB structures (foldseek):
  4nt5-assembly1_A-2  TM=4.833E-01  e=9.009E+00  Homo sapiens
  4hjc-assembly1_A  TM=2.502E-01  e=7.097E+00  Rift Valley fever virus
  8yfr-assembly1_B  TM=2.095E-01  e=7.533E+00  Komagataella phaffii
  4nt5-assembly1_A-2  TM=4.850E-01  e=9.562E+00  Homo sapiens
  4hjc-assembly1_A  TM=2.501E-01  e=7.533E+00  Rift Valley fever virus

Organism: Human adenovirus C serotype 5 (NCBI:txid28285)

Solvent-accessible surface area (backbone atoms only — not comparable to full-atom values): 12011 Å² total; per-residue (Å²): 130,60,76,62,57,45,48,50,50,41,50,57,44,52,75,70,59,82,61,90,57,43,55,69,78,46,91,41,52,74,44,63,52,71,42,54,66,82,35,95,86,34,42,30,31,34,41,38,36,39,36,68,48,46,79,45,74,50,75,45,65,73,97,46,100,54,61,31,40,36,38,36,40,38,37,39,30,38,40,33,38,35,34,60,60,90,73,84,69,90,56,69,65,55,55,56,51,44,29,53,52,44,37,55,66,75,88,130,60,76,63,57,46,48,51,50,41,51,58,45,52,74,70,60,82,60,92,57,43,55,70,79,45,90,40,52,76,46,63,52,72,42,52,66,83,35,92,85,33,42,28,32,36,40,37,35,42,37,69,50,48,78,46,74,48,75,44,64,74,98,46,100,55,61,30,42,36,38,37,41,38,38,40,29,37,41,34,38,36,35,59,62,89,72,84,69,88,55,70,66,54,54,55,51,45,30,52,53,44,37,54,66,74,88

Sequence (214 aa):
MLSGEAEQLRLKHLVHCRRHKCFARDSGEFCYFELPEDHIEGPAHGVRLTAQGELARSLIREFTQRPLLVERDRGPCVLTVICNCPNLGLHQDLCCHLCAEYNKYRNMLSGEAEQLRLKHLVHCRRHKCFARDSGEFCYFELPEDHIEGPAHGVRLTAQGELARSLIREFTQRPLLVERDRGPCVLTVICNCPNLGLHQDLCCHLCAEYNKYRN

pLDDT: mean 87.98, std 8.72, range [49.41, 96.38]

Foldseek 3Di:
DDPVQQLVLLVVCVVPDDDPQQVSVAPWDKDKDWDDQPDPVGTKIWMKTWHAWDWDWDWDDPPDPDIDIDIDTGGIDMDIDMDRDPDDDDDSVRSVVSRVVVVVVVD/DDPVQQLVLLVVCVVPDDDPDQVSVAPWDKDKDWDDQPDPVGTKIWMKTWHAWDWDWDWDDPPDPDIDIDIDTGGIDMDIDMDRDPDDDDDSVRSVVSRVVVNVVVD